Protein 2HT9 (pdb70)

Structure (mmCIF, N/CA/C/O backbone):
data_2HT9
#
_entry.id   2HT9
#
_cell.length_a   111.754
_cell.length_b   111.754
_cell.length_c   51.647
_cell.angle_alpha   90.00
_cell.angle_beta   90.00
_cell.angle_gamma   120.00
#
_symmetry.space_group_name_H-M   'P 63'
#
loop_
_entity.id
_entity.type
_entity.pdbx_description
1 polymer Glutaredoxin-2
2 polymer '12-mer peptide'
3 non-polymer GLUTATHIONE
4 non-polymer 'FE2/S2 (INORGANIC) CLUSTER'
5 water water
#
loop_
_atom_site.group_PDB
_atom_site.id
_atom_site.type_symbol
_atom_site.label_atom_id
_atom_site.label_alt_id
_atom_site.label_comp_id
_atom_site.label_asym_id
_atom_site.label_entity_id
_atom_site.label_seq_id
_atom_site.pdbx_PDB_ins_code
_atom_site.Cartn_x
_atom_site.Cartn_y
_atom_site.Cartn_z
_atom_site.occupancy
_atom_site.B_iso_or_equiv
_atom_site.auth_seq_id
_atom_site.auth_comp_id
_atom_site.auth_asym_id
_atom_site.auth_atom_id
_atom_site.pdbx_PDB_model_num
ATOM 1 N N . LEU A 1 34 ? -24.724 21.859 -2.866 1.00 58.70 12 LEU A N 1
ATOM 2 C CA . LEU A 1 34 ? -25.424 22.158 -4.161 1.00 61.98 12 LEU A CA 1
ATOM 3 C C . LEU A 1 34 ? -26.760 21.436 -4.307 1.00 61.11 12 LEU A C 1
ATOM 4 O O . LEU A 1 34 ? -27.719 21.996 -4.833 1.00 56.48 12 LEU A O 1
ATOM 9 N N . ALA A 1 35 ? -26.818 20.187 -3.854 1.00 61.93 13 ALA A N 1
ATOM 10 C CA . ALA A 1 35 ? -28.101 19.488 -3.723 1.00 62.83 13 ALA A CA 1
ATOM 11 C C . ALA A 1 35 ? -29.026 20.226 -2.736 1.00 60.49 13 ALA A C 1
ATOM 12 O O . ALA A 1 35 ? -30.254 20.111 -2.824 1.00 61.71 13 ALA A O 1
ATOM 14 N N . THR A 1 36 ? -28.431 20.987 -1.811 1.00 57.49 14 THR A N 1
ATOM 15 C CA . THR A 1 36 ? -29.181 21.725 -0.786 1.00 53.67 14 THR A CA 1
ATOM 16 C C . THR A 1 36 ? -29.072 23.260 -0.910 1.00 47.99 14 THR A C 1
ATOM 17 O O . THR A 1 36 ? -29.262 23.975 0.058 1.00 46.34 14 THR A O 1
ATOM 21 N N . ALA A 1 37 ? -28.807 23.753 -2.115 1.00 44.13 15 ALA A N 1
ATOM 22 C CA . ALA A 1 37 ? -28.621 25.186 -2.364 1.00 37.68 15 ALA A CA 1
ATOM 23 C C . ALA A 1 37 ? -29.959 25.964 -2.355 1.00 26.16 15 ALA A C 1
ATOM 24 O O . ALA A 1 37 ? -30.923 25.541 -3.009 1.00 29.34 15 ALA A O 1
ATOM 26 N N . PRO A 1 38 ? -30.017 27.105 -1.643 1.00 26.23 16 PRO A N 1
ATOM 27 C CA . PRO A 1 38 ? -31.240 27.910 -1.509 1.00 30.18 16 PRO A CA 1
ATOM 28 C C . PRO A 1 38 ? -31.628 28.779 -2.730 1.00 26.42 16 PRO A C 1
ATOM 29 O O . PRO A 1 38 ? -31.744 30.017 -2.647 1.00 26.62 16 PRO A O 1
ATOM 33 N N . VAL A 1 39 ? -31.871 28.110 -3.843 1.00 27.97 17 VAL A N 1
ATOM 34 C CA . VAL A 1 39 ? -32.277 28.778 -5.083 1.00 27.66 17 VAL A CA 1
ATOM 35 C C . VAL A 1 39 ? -33.609 29.462 -4.857 1.00 27.24 17 VAL A C 1
ATOM 36 O O . VAL A 1 39 ? -33.840 30.554 -5.356 1.00 29.30 17 VAL A O 1
ATOM 40 N N . ASN A 1 40 ? -34.469 28.840 -4.053 1.00 25.86 18 ASN A N 1
ATOM 41 C CA . ASN A 1 40 ? -35.783 29.416 -3.727 1.00 25.17 18 ASN A CA 1
ATOM 42 C C . ASN A 1 40 ? -35.678 30.814 -3.096 1.00 25.73 18 ASN A C 1
ATOM 43 O O . ASN A 1 40 ? -36.530 31.677 -3.337 1.00 27.03 18 ASN A O 1
ATOM 48 N N . GLN A 1 41 ? -34.629 31.028 -2.307 1.00 28.34 19 GLN A N 1
ATOM 49 C CA . GLN A 1 41 ? -34.375 32.332 -1.678 1.00 26.70 19 GLN A CA 1
ATOM 50 C C . GLN A 1 41 ? -33.891 33.379 -2.676 1.00 27.18 19 GLN A C 1
ATOM 51 O O . GLN A 1 41 ? -34.359 34.524 -2.663 1.00 30.51 19 GLN A O 1
ATOM 57 N N . ILE A 1 42 ? -32.981 32.986 -3.554 1.00 29.60 20 ILE A N 1
ATOM 58 C CA . ILE A 1 42 ? -32.546 33.860 -4.626 1.00 29.92 20 ILE A CA 1
ATOM 59 C C . ILE A 1 42 ? -33.782 34.313 -5.399 1.00 27.64 20 ILE A C 1
ATOM 60 O O . ILE A 1 42 ? -33.980 35.504 -5.643 1.00 29.39 20 ILE A O 1
ATOM 65 N N . GLN A 1 43 ? -34.621 33.353 -5.745 1.00 26.32 21 GLN A N 1
ATOM 66 C CA A GLN A 1 43 ? -35.822 33.628 -6.527 0.50 28.86 21 GLN A CA 1
ATOM 67 C CA B GLN A 1 43 ? -35.826 33.643 -6.532 0.50 30.58 21 GLN A CA 1
ATOM 68 C C . GLN A 1 43 ? -36.756 34.626 -5.838 1.00 28.60 21 GLN A C 1
ATOM 69 O O . GLN A 1 43 ? -37.323 35.487 -6.506 1.00 32.22 21 GLN A O 1
ATOM 80 N N . GLU A 1 44 ? -36.887 34.529 -4.499 1.00 29.73 22 GLU A N 1
ATOM 81 C CA . GLU A 1 44 ? -37.690 35.533 -3.735 1.00 35.28 22 GLU A CA 1
ATOM 82 C C . GLU A 1 44 ? -37.089 36.934 -3.881 1.00 25.64 22 GLU A C 1
ATOM 83 O O . GLU A 1 44 ? -37.803 37.903 -4.235 1.00 29.08 22 GLU A O 1
ATOM 89 N N . THR A 1 45 ? -35.786 37.034 -3.630 1.00 28.54 23 THR A N 1
ATOM 90 C CA . THR A 1 45 ? -35.113 38.296 -3.704 1.00 29.13 23 THR A CA 1
ATOM 91 C C . THR A 1 45 ? -35.171 38.944 -5.088 1.00 31.52 23 THR A C 1
ATOM 92 O O . THR A 1 45 ? -35.465 40.151 -5.200 1.00 27.61 23 THR A O 1
ATOM 96 N N . ILE A 1 46 ? -34.941 38.154 -6.135 1.00 28.07 24 ILE A N 1
ATOM 97 C CA . ILE A 1 46 ? -34.919 38.732 -7.483 1.00 30.58 24 ILE A CA 1
ATOM 98 C C . ILE A 1 46 ? -36.331 39.062 -8.018 1.00 27.96 24 ILE A C 1
ATOM 99 O O . ILE A 1 46 ? -36.418 39.891 -8.925 1.00 27.16 24 ILE A O 1
ATOM 104 N N . SER A 1 47 ? -37.406 38.475 -7.443 1.00 27.65 25 SER A N 1
ATOM 105 C CA A SER A 1 47 ? -38.793 38.808 -7.809 0.50 32.86 25 SER A CA 1
ATOM 106 C CA B SER A 1 47 ? -38.786 38.815 -7.826 0.50 31.56 25 SER A CA 1
ATOM 107 C C . SER A 1 47 ? -39.282 40.051 -7.082 1.00 31.54 25 SER A C 1
ATOM 108 O O . SER A 1 47 ? -40.122 40.759 -7.589 1.00 34.19 25 SER A O 1
ATOM 113 N N . ASP A 1 48 ? -38.739 40.298 -5.896 1.00 33.00 26 ASP A N 1
ATOM 114 C CA . ASP A 1 48 ? -39.131 41.414 -5.041 1.00 29.49 26 ASP A CA 1
ATOM 115 C C . ASP A 1 48 ? -38.359 42.708 -5.275 1.00 33.63 26 ASP A C 1
ATOM 116 O O . ASP A 1 48 ? -38.734 43.750 -4.733 1.00 34.40 26 ASP A O 1
ATOM 121 N N . ASN A 1 49 ? -37.278 42.654 -6.062 1.00 28.61 27 ASN A N 1
ATOM 122 C CA . ASN A 1 49 ? -36.419 43.786 -6.272 1.00 32.38 27 ASN A CA 1
ATOM 123 C C . ASN A 1 49 ? -36.027 43.849 -7.746 1.00 31.64 27 ASN A C 1
ATOM 124 O O . ASN A 1 49 ? -35.587 42.856 -8.286 1.00 31.35 27 ASN A O 1
ATOM 129 N N . CYS A 1 50 ? -36.151 45.013 -8.358 1.00 30.30 28 CYS A N 1
ATOM 130 C CA . CYS A 1 50 ? -35.811 45.180 -9.762 1.00 29.72 28 CYS A CA 1
ATOM 131 C C . CYS A 1 50 ? -34.367 44.817 -10.062 1.00 26.97 28 CYS A C 1
ATOM 132 O O . CYS A 1 50 ? -34.107 44.020 -10.944 1.00 29.36 28 CYS A O 1
ATOM 135 N N . VAL A 1 51 ? -33.426 45.419 -9.347 1.00 28.17 29 VAL A N 1
ATOM 136 C CA . VAL A 1 51 ? -31.991 45.179 -9.537 1.00 26.33 29 VAL A CA 1
ATOM 137 C C . VAL A 1 51 ? -31.403 44.602 -8.251 1.00 27.03 29 VAL A C 1
ATOM 138 O O . VAL A 1 51 ? -31.517 45.191 -7.150 1.00 25.63 29 VAL A O 1
ATOM 142 N N . VAL A 1 52 ? -30.763 43.457 -8.406 1.00 25.10 30 VAL A N 1
ATOM 143 C CA . VAL A 1 52 ? -30.078 42.792 -7.303 1.00 25.88 30 VAL A CA 1
ATOM 144 C C . VAL A 1 52 ? -28.663 42.474 -7.749 1.00 27.27 30 VAL A C 1
ATOM 145 O O . VAL A 1 52 ? -28.430 41.836 -8.777 1.00 26.19 30 VAL A O 1
ATOM 149 N N . ILE A 1 53 ? -27.721 42.948 -6.956 1.00 25.23 31 ILE A N 1
ATOM 150 C CA . ILE A 1 53 ? -26.320 42.634 -7.127 1.00 24.38 31 ILE A CA 1
ATOM 151 C C . ILE A 1 53 ? -25.787 41.811 -5.961 1.00 28.85 31 ILE A C 1
ATOM 152 O O . ILE A 1 53 ? -25.595 42.348 -4.833 1.00 26.65 31 ILE A O 1
ATOM 157 N N . PHE A 1 54 ? -25.523 40.532 -6.231 1.00 25.63 32 PHE A N 1
ATOM 158 C CA . PHE A 1 54 ? -24.819 39.676 -5.294 1.00 27.46 32 PHE A CA 1
ATOM 159 C C . PHE A 1 54 ? -23.337 39.970 -5.418 1.00 26.06 32 PHE A C 1
ATOM 160 O O . PHE A 1 54 ? -22.781 39.897 -6.525 1.00 28.84 32 PHE A O 1
ATOM 168 N N . SER A 1 55 ? -22.712 40.292 -4.287 1.00 24.56 33 SER A N 1
ATOM 169 C CA . SER A 1 55 ? -21.479 41.090 -4.229 1.00 25.49 33 SER A CA 1
ATOM 170 C C . SER A 1 55 ? -20.580 40.602 -3.113 1.00 26.66 33 SER A C 1
ATOM 171 O O . SER A 1 55 ? -21.030 39.796 -2.253 1.00 26.78 33 SER A O 1
ATOM 174 N N . LYS A 1 56 ? -19.315 41.034 -3.138 1.00 25.22 34 LYS A N 1
ATOM 175 C CA . LYS A 1 56 ? -18.463 41.071 -1.933 1.00 22.41 34 LYS A CA 1
ATOM 176 C C . LYS A 1 56 ? -17.853 42.440 -1.788 1.00 26.37 34 LYS A C 1
ATOM 177 O O . LYS A 1 56 ? -17.453 43.060 -2.785 1.00 25.67 34 LYS A O 1
ATOM 183 N N . THR A 1 57 ? -17.727 42.887 -0.542 1.00 27.52 35 THR A N 1
ATOM 184 C CA . THR A 1 57 ? -17.210 44.211 -0.217 1.00 23.47 35 THR A CA 1
ATOM 185 C C . THR A 1 57 ? -15.758 44.422 -0.647 1.00 27.18 35 THR A C 1
ATOM 186 O O . THR A 1 57 ? -15.326 45.537 -0.836 1.00 25.96 35 THR A O 1
ATOM 190 N N . SER A 1 58 ? -15.022 43.340 -0.722 1.00 26.16 36 SER A N 1
ATOM 191 C CA . SER A 1 58 ? -13.614 43.382 -0.989 1.00 34.76 36 SER A CA 1
ATOM 192 C C . SER A 1 58 ? -13.292 43.441 -2.497 1.00 32.35 36 SER A C 1
ATOM 193 O O . SER A 1 58 ? -12.148 43.522 -2.855 1.00 29.56 36 SER A O 1
ATOM 196 N N . CYS A 1 59 ? -14.314 43.412 -3.364 1.00 29.57 37 CYS A N 1
ATOM 197 C CA . CYS A 1 59 ? -14.136 43.202 -4.776 1.00 28.03 37 CYS A CA 1
ATOM 198 C C . CYS A 1 59 ? -14.401 44.463 -5.633 1.00 29.05 37 CYS A C 1
ATOM 199 O O . CYS A 1 59 ? -15.493 45.042 -5.627 1.00 26.29 37 CYS A O 1
ATOM 202 N N . SER A 1 60 ? -13.408 44.860 -6.410 1.00 25.95 38 SER A N 1
ATOM 203 C CA . SER A 1 60 ? -13.510 46.070 -7.252 1.00 24.71 38 SER A CA 1
ATOM 204 C C . SER A 1 60 ? -14.487 45.902 -8.414 1.00 25.74 38 SER A C 1
ATOM 205 O O . SER A 1 60 ? -15.158 46.863 -8.784 1.00 24.02 38 SER A O 1
ATOM 208 N N . TYR A 1 61 ? -14.592 44.696 -8.974 1.00 22.72 39 TYR A N 1
ATOM 209 C CA . TYR A 1 61 ? -15.633 44.412 -9.979 1.00 25.67 39 TYR A CA 1
ATOM 210 C C . TYR A 1 61 ? -17.040 44.620 -9.451 1.00 26.52 39 TYR A C 1
ATOM 211 O O . TYR A 1 61 ? -17.911 45.196 -10.115 1.00 25.14 39 TYR A O 1
ATOM 220 N N . CYS A 1 62 ? -17.275 44.159 -8.228 1.00 26.58 40 CYS A N 1
ATOM 221 C CA . CYS A 1 62 ? -18.566 44.460 -7.569 1.00 25.47 40 CYS A CA 1
ATOM 222 C C . CYS A 1 62 ? -18.770 45.955 -7.325 1.00 21.19 40 CYS A C 1
ATOM 223 O O . CYS A 1 62 ? -19.864 46.479 -7.530 1.00 24.31 40 CYS A O 1
ATOM 226 N N . THR A 1 63 ? -17.727 46.644 -6.855 1.00 22.77 41 THR A N 1
ATOM 227 C CA . THR A 1 63 ? -17.787 48.084 -6.638 1.00 29.41 41 THR A CA 1
ATOM 228 C C . THR A 1 63 ? -18.126 48.847 -7.924 1.00 30.96 41 THR A C 1
ATOM 229 O O . THR A 1 63 ? -18.962 49.739 -7.909 1.00 26.72 41 THR A O 1
ATOM 233 N N . MET A 1 64 ? -17.472 48.497 -9.037 1.00 28.73 42 MET A N 1
ATOM 234 C CA . MET A 1 64 ? -17.771 49.107 -10.348 1.00 29.80 42 MET A CA 1
ATOM 235 C C . MET A 1 64 ? -19.229 48.840 -10.781 1.00 26.91 42 MET A C 1
ATOM 236 O O . MET A 1 64 ? -19.891 49.744 -11.257 1.00 28.03 42 MET A O 1
ATOM 241 N N . ALA A 1 65 ? -19.741 47.624 -10.562 1.00 27.72 43 ALA A N 1
ATOM 242 C CA . ALA A 1 65 ? -21.143 47.275 -10.860 1.00 28.95 43 ALA A CA 1
ATOM 243 C C . ALA A 1 65 ? -22.128 48.081 -10.024 1.00 30.58 43 ALA A C 1
ATOM 244 O O . ALA A 1 65 ? -23.067 48.628 -10.581 1.00 26.55 43 ALA A O 1
ATOM 246 N N . LYS A 1 66 ? -21.915 48.183 -8.712 1.00 29.41 44 LYS A N 1
ATOM 247 C CA . LYS A 1 66 ? -22.770 49.025 -7.869 1.00 27.94 44 LYS A CA 1
ATOM 248 C C . LYS A 1 66 ? -22.720 50.516 -8.297 1.00 27.79 44 LYS A C 1
ATOM 249 O O . LYS A 1 66 ? -23.764 51.179 -8.347 1.00 26.85 44 LYS A O 1
ATOM 255 N N . LYS A 1 67 ? -21.526 51.021 -8.613 1.00 26.57 45 LYS A N 1
ATOM 256 C CA . LYS A 1 67 ? -21.373 52.407 -9.037 1.00 29.48 45 LYS A CA 1
ATOM 257 C C . LYS A 1 67 ? -22.140 52.733 -10.328 1.00 23.08 45 LYS A C 1
ATOM 258 O O . LYS A 1 67 ? -22.645 53.837 -10.488 1.00 28.20 45 LYS A O 1
ATOM 264 N N . LEU A 1 68 ? -22.207 51.780 -11.246 1.00 27.50 46 LEU A N 1
ATOM 265 C CA . LEU A 1 68 ? -22.946 51.943 -12.467 1.00 26.30 46 LEU A CA 1
ATOM 266 C C . LEU A 1 68 ? -24.432 52.200 -12.197 1.00 25.40 46 LEU A C 1
ATOM 267 O O . LEU A 1 68 ? -24.986 53.171 -12.705 1.00 25.60 46 LEU A O 1
ATOM 272 N N . PHE A 1 69 ? -25.067 51.356 -11.393 1.00 26.34 47 PHE A N 1
ATOM 273 C CA . PHE A 1 69 ? -26.471 51.593 -10.999 1.00 26.97 47 PHE A CA 1
ATOM 274 C C . PHE A 1 69 ? -26.639 52.839 -10.165 1.00 25.08 47 PHE A C 1
ATOM 275 O O . PHE A 1 69 ? -27.611 53.562 -10.321 1.00 26.34 47 PHE A O 1
ATOM 283 N N . HIS A 1 70 ? -25.690 53.112 -9.284 1.00 23.41 48 HIS A N 1
ATOM 284 C CA . HIS A 1 70 ? -25.718 54.349 -8.521 1.00 22.78 48 HIS A CA 1
ATOM 285 C C . HIS A 1 70 ? -25.756 55.554 -9.457 1.00 24.11 48 HIS A C 1
ATOM 286 O O . HIS A 1 70 ? -26.551 56.492 -9.283 1.00 25.49 48 HIS A O 1
ATOM 293 N N . ASP A 1 71 ? -24.835 55.559 -10.413 1.00 23.88 49 ASP A N 1
ATOM 294 C CA . ASP A 1 71 ? -24.695 56.658 -11.370 1.00 24.73 49 ASP A CA 1
ATOM 295 C C . ASP A 1 71 ? -25.917 56.784 -12.283 1.00 24.75 49 ASP A C 1
ATOM 296 O O . ASP A 1 71 ? -26.272 57.889 -12.679 1.00 26.59 49 ASP A O 1
ATOM 301 N N . MET A 1 72 ? -26.565 55.663 -12.604 1.00 25.15 50 MET A N 1
ATOM 302 C CA . MET A 1 72 ? -27.816 55.679 -13.375 1.00 25.41 50 MET A CA 1
ATOM 303 C C . MET A 1 72 ? -28.965 56.261 -12.558 1.00 25.36 50 MET A C 1
ATOM 304 O O . MET A 1 72 ? -29.979 56.653 -13.103 1.00 27.86 50 MET A O 1
ATOM 309 N N . ASN A 1 73 ? -28.796 56.305 -11.236 1.00 26.46 51 ASN A N 1
ATOM 310 C CA . ASN A 1 73 ? -29.794 56.856 -10.318 1.00 25.24 51 ASN A CA 1
ATOM 311 C C . ASN A 1 73 ? -31.064 55.989 -10.302 1.00 27.08 51 ASN A C 1
ATOM 312 O O . ASN A 1 73 ? -32.168 56.480 -10.252 1.00 30.97 51 ASN A O 1
ATOM 317 N N . VAL A 1 74 ? -30.861 54.688 -10.395 1.00 24.90 52 VAL A N 1
ATOM 318 C CA . VAL A 1 74 ? -31.939 53.729 -10.251 1.00 26.46 52 VAL A CA 1
ATOM 319 C C . VAL A 1 74 ? -31.740 52.972 -8.950 1.00 27.02 52 VAL A C 1
ATOM 320 O O . VAL A 1 74 ? -30.599 52.759 -8.482 1.00 29.35 52 VAL A O 1
ATOM 324 N N . ASN A 1 75 ? -32.854 52.549 -8.373 1.00 28.78 53 ASN A N 1
ATOM 325 C CA . ASN A 1 75 ? -32.825 51.759 -7.125 1.00 32.09 53 ASN A CA 1
ATOM 326 C C . ASN A 1 75 ? -32.215 50.370 -7.381 1.00 30.07 53 ASN A C 1
ATOM 327 O O . ASN A 1 75 ? -32.502 49.714 -8.383 1.00 28.92 53 ASN A O 1
ATOM 332 N N . TYR A 1 76 ? -31.359 49.948 -6.472 1.00 28.07 54 TYR A N 1
ATOM 333 C CA . TYR A 1 76 ? -30.710 48.648 -6.536 1.00 29.51 54 TYR A CA 1
ATOM 334 C C . TYR A 1 76 ? -30.470 48.098 -5.117 1.00 29.49 54 TYR A C 1
ATOM 335 O O . TYR A 1 76 ? -30.230 48.832 -4.156 1.00 26.95 54 TYR A O 1
ATOM 344 N N . LYS A 1 77 ? -30.545 46.785 -5.037 1.00 25.51 55 LYS A N 1
ATOM 345 C CA . LYS A 1 77 ? -30.279 46.021 -3.818 1.00 25.27 55 LYS A CA 1
ATOM 346 C C . LYS A 1 77 ? -28.952 45.310 -3.970 1.00 27.09 55 LYS A C 1
ATOM 347 O O . LYS A 1 77 ? -28.655 44.745 -5.028 1.00 28.54 55 LYS A O 1
ATOM 353 N N . VAL A 1 78 ? -28.129 45.370 -2.921 1.00 25.21 56 VAL A N 1
ATOM 354 C CA A VAL A 1 78 ? -26.909 44.583 -2.871 0.50 24.86 56 VAL A CA 1
ATOM 355 C CA B VAL A 1 78 ? -26.897 44.593 -2.848 0.50 26.68 56 VAL A CA 1
ATOM 356 C C . VAL A 1 78 ? -27.048 43.481 -1.828 1.00 24.30 56 VAL A C 1
ATOM 357 O O . VAL A 1 78 ? -27.802 43.613 -0.852 1.00 25.91 56 VAL A O 1
ATOM 364 N N . VAL A 1 79 ? -26.337 42.392 -2.055 1.00 26.57 57 VAL A N 1
ATOM 365 C CA . VAL A 1 79 ? -26.255 41.301 -1.092 1.00 25.00 57 VAL A CA 1
ATOM 366 C C . VAL A 1 79 ? -24.743 41.046 -0.914 1.00 25.21 57 VAL A C 1
ATOM 367 O O . VAL A 1 79 ? -24.089 40.413 -1.773 1.00 25.99 57 VAL A O 1
ATOM 371 N N . GLU A 1 80 ? -24.195 41.514 0.195 1.00 25.72 58 GLU A N 1
ATOM 372 C CA . GLU A 1 80 ? -22.746 41.417 0.446 1.00 26.38 58 GLU A CA 1
ATOM 373 C C . GLU A 1 80 ? -22.466 40.093 1.106 1.00 27.58 58 GLU A C 1
ATOM 374 O O . GLU A 1 80 ? -22.522 39.935 2.323 1.00 25.90 58 GLU A O 1
ATOM 380 N N . LEU A 1 81 ? -22.147 39.134 0.260 1.00 26.89 59 LEU A N 1
ATOM 381 C CA . LEU A 1 81 ? -22.040 37.727 0.660 1.00 27.16 59 LEU A CA 1
ATOM 382 C C . LEU A 1 81 ? -20.935 37.465 1.695 1.00 25.57 59 LEU A C 1
ATOM 383 O O . LEU A 1 81 ? -21.110 36.606 2.580 1.00 26.63 59 LEU A O 1
ATOM 388 N N . ASP A 1 82 ? -19.857 38.245 1.630 1.00 26.41 60 ASP A N 1
ATOM 389 C CA . ASP A 1 82 ? -18.755 38.142 2.566 1.00 28.66 60 ASP A CA 1
ATOM 390 C C . ASP A 1 82 ? -19.096 38.610 4.021 1.00 26.51 60 ASP A C 1
ATOM 391 O O . ASP A 1 82 ? -18.401 38.266 4.972 1.00 26.68 60 ASP A O 1
ATOM 396 N N . LEU A 1 83 ? -20.177 39.359 4.173 1.00 27.73 61 LEU A N 1
ATOM 397 C CA . LEU A 1 83 ? -20.620 39.856 5.469 1.00 23.74 61 LEU A CA 1
ATOM 398 C C . LEU A 1 83 ? -21.731 39.023 6.110 1.00 28.00 61 LEU A C 1
ATOM 399 O O . LEU A 1 83 ? -22.105 39.248 7.257 1.00 25.62 61 LEU A O 1
ATOM 404 N N . LEU A 1 84 ? -22.226 38.031 5.393 1.00 23.84 62 LEU A N 1
ATOM 405 C CA . LEU A 1 84 ? -23.360 37.283 5.813 1.00 23.18 62 LEU A CA 1
ATOM 406 C C . LEU A 1 84 ? -22.949 35.889 6.257 1.00 27.03 62 LEU A C 1
ATOM 407 O O . LEU A 1 84 ? -22.204 35.216 5.577 1.00 28.51 62 LEU A O 1
ATOM 412 N N . GLU A 1 85 ? -23.446 35.482 7.414 1.00 23.70 63 GLU A N 1
ATOM 413 C CA . GLU A 1 85 ? -23.240 34.129 7.932 1.00 26.31 63 GLU A CA 1
ATOM 414 C C . GLU A 1 85 ? -23.600 33.082 6.888 1.00 27.51 63 GLU A C 1
ATOM 415 O O . GLU A 1 85 ? -22.930 32.073 6.789 1.00 25.37 63 GLU A O 1
ATOM 421 N N . TYR A 1 86 ? -24.667 33.331 6.128 1.00 24.83 64 TYR A N 1
ATOM 422 C CA . TYR A 1 86 ? -25.164 32.359 5.144 1.00 28.68 64 TYR A CA 1
ATOM 423 C C . TYR A 1 86 ? -24.806 32.716 3.714 1.00 27.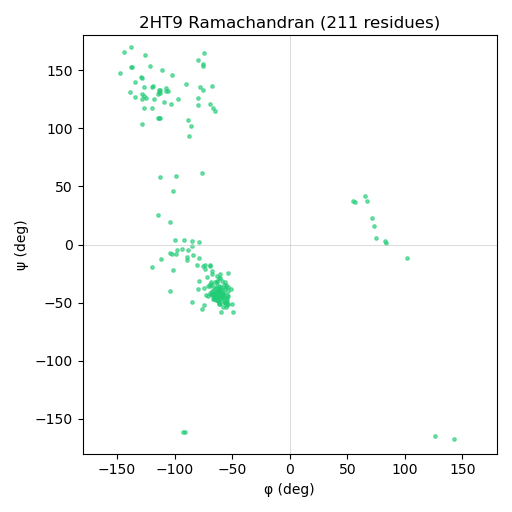31 64 TYR A C 1
ATOM 424 O O . TYR A 1 86 ? -25.432 32.196 2.763 1.00 26.21 64 TYR A O 1
ATOM 433 N N . GLY A 1 87 ? -23.792 33.575 3.570 1.00 25.95 65 GLY A N 1
ATOM 434 C CA . GLY A 1 87 ? -23.239 33.960 2.276 1.00 24.05 65 GLY A CA 1
ATOM 435 C C . GLY A 1 87 ? -22.815 32.790 1.400 1.00 26.28 65 GLY A C 1
ATOM 436 O O . GLY A 1 87 ? -23.053 32.789 0.190 1.00 27.38 65 GLY A O 1
ATOM 437 N N . ASN A 1 88 ? -22.224 31.781 2.015 1.00 26.31 66 ASN A N 1
ATOM 438 C CA . ASN A 1 88 ? -21.750 30.621 1.263 1.00 28.71 66 ASN A CA 1
ATOM 439 C C . ASN A 1 88 ? -22.922 29.823 0.682 1.00 32.84 66 ASN A C 1
ATOM 440 O O . ASN A 1 88 ? -22.811 29.306 -0.410 1.00 26.85 66 ASN A O 1
ATOM 445 N N . GLN A 1 89 ? -24.039 29.758 1.405 1.00 24.50 67 GLN A N 1
ATOM 446 C CA A GLN A 1 89 ? -25.250 29.117 0.895 0.50 28.04 67 GLN A CA 1
ATOM 447 C CA B GLN A 1 89 ? -25.260 29.131 0.903 0.50 27.67 67 GLN A CA 1
ATOM 448 C C . GLN A 1 89 ? -25.823 29.875 -0.313 1.00 25.76 67 GLN A C 1
ATOM 449 O O . GLN A 1 89 ? -26.226 29.260 -1.285 1.00 22.98 67 GLN A O 1
ATOM 460 N N . PHE A 1 90 ? -25.865 31.198 -0.249 1.00 28.51 68 PHE A N 1
ATOM 461 C CA . PHE A 1 90 ? -26.299 31.987 -1.405 1.00 28.28 68 PHE A CA 1
ATOM 462 C C . PHE A 1 90 ? -25.357 31.772 -2.593 1.00 29.03 68 PHE A C 1
ATOM 463 O O . PHE A 1 90 ? -25.812 31.656 -3.715 1.00 24.65 68 PHE A O 1
ATOM 471 N N . GLN A 1 91 ? -24.056 31.689 -2.342 1.00 25.50 69 GLN A N 1
ATOM 472 C CA . GLN A 1 91 ? -23.125 31.372 -3.422 1.00 29.73 69 GLN A CA 1
ATOM 473 C C . GLN A 1 91 ? -23.346 29.970 -4.037 1.00 31.67 69 GLN A C 1
ATOM 474 O O . GLN A 1 91 ? -23.2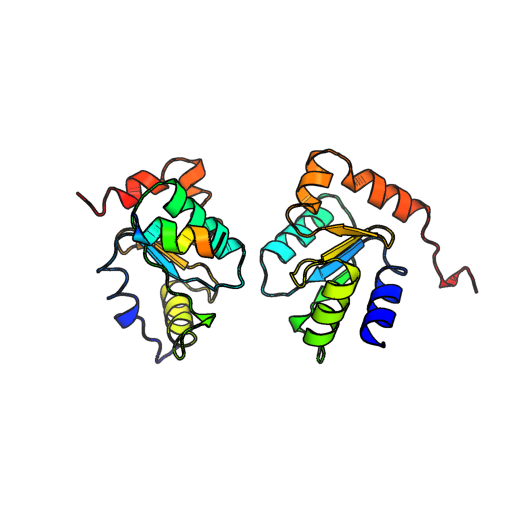62 29.832 -5.248 1.00 30.28 69 GLN A O 1
ATOM 480 N N . ASP A 1 92 ? -23.634 28.949 -3.227 1.00 28.51 70 ASP A N 1
ATOM 481 C CA . ASP A 1 92 ? -24.000 27.625 -3.757 1.00 28.55 70 ASP A CA 1
ATOM 482 C C . ASP A 1 92 ? -25.215 27.721 -4.680 1.00 29.84 70 ASP A C 1
ATOM 483 O O . ASP A 1 92 ? -25.224 27.101 -5.765 1.00 28.54 70 ASP A O 1
ATOM 488 N N . ALA A 1 93 ? -26.235 28.469 -4.239 1.00 28.48 71 ALA A N 1
ATOM 489 C CA . ALA A 1 93 ? -27.451 28.704 -5.044 1.00 26.86 71 ALA A CA 1
ATOM 490 C C . ALA A 1 93 ? -27.118 29.461 -6.354 1.00 23.90 71 ALA A C 1
ATOM 491 O O . ALA A 1 93 ? -27.613 29.115 -7.412 1.00 28.40 71 ALA A O 1
ATOM 493 N N . LEU A 1 94 ? -26.284 30.491 -6.269 1.00 23.04 72 LEU A N 1
ATOM 494 C CA . LEU A 1 94 ? -25.889 31.239 -7.480 1.00 25.28 72 LEU A CA 1
ATOM 495 C C . LEU A 1 94 ? -25.153 30.326 -8.498 1.00 25.16 72 LEU A C 1
ATOM 496 O O . LEU A 1 94 ? -25.376 30.414 -9.715 1.00 29.80 72 LEU A O 1
ATOM 501 N N . TYR A 1 95 ? -24.328 29.428 -7.973 1.00 24.61 73 TYR A N 1
ATOM 502 C CA . TYR A 1 95 ? -23.606 28.463 -8.791 1.00 27.89 73 TYR A CA 1
ATOM 503 C C . TYR A 1 95 ? -24.591 27.532 -9.475 1.00 29.79 73 TYR A C 1
ATOM 504 O O . TYR A 1 95 ? -24.501 27.325 -10.691 1.00 30.34 73 TYR A O 1
ATOM 513 N N . LYS A 1 96 ? -25.542 26.999 -8.701 1.00 27.19 74 LYS A N 1
ATOM 514 C CA . LYS A 1 96 ? -26.576 26.143 -9.233 1.00 30.65 74 LYS A CA 1
ATOM 515 C C . LYS A 1 96 ? -27.397 26.845 -10.319 1.00 30.99 74 LYS A C 1
ATOM 516 O O . LYS A 1 96 ? -27.655 26.246 -11.356 1.00 28.91 74 LYS A O 1
ATOM 521 N N . MET A 1 97 ? -27.758 28.113 -10.110 1.00 26.77 75 MET A N 1
ATOM 522 C CA . MET A 1 97 ? -28.625 28.825 -11.043 1.00 28.47 75 MET A CA 1
ATOM 523 C C . MET A 1 97 ? -27.894 29.350 -12.272 1.00 34.23 75 MET A C 1
ATOM 524 O O . MET A 1 97 ? -28.447 29.378 -13.367 1.00 33.49 75 MET A O 1
ATOM 529 N N . THR A 1 98 ? -26.668 29.822 -12.078 1.00 35.78 76 THR A N 1
ATOM 530 C CA . THR A 1 98 ? -25.949 30.522 -13.138 1.00 33.66 76 THR A CA 1
ATOM 531 C C . THR A 1 98 ? -24.746 29.743 -13.662 1.00 33.08 76 THR A C 1
ATOM 532 O O . THR A 1 98 ? -24.183 30.112 -14.690 1.00 38.35 76 THR A O 1
ATOM 536 N N . GLY A 1 99 ? -24.332 28.686 -12.978 1.00 35.77 77 GLY A N 1
ATOM 537 C CA . GLY A 1 99 ? -23.201 27.865 -13.445 1.00 35.07 77 GLY A CA 1
ATOM 538 C C . GLY A 1 99 ? -21.797 28.356 -13.102 1.00 36.22 77 GLY A C 1
ATOM 539 O O . GLY A 1 99 ? -20.823 27.721 -13.480 1.00 37.46 77 GLY A O 1
ATOM 540 N N . GLU A 1 100 ? -21.685 29.473 -12.386 1.00 37.18 78 GLU A N 1
ATOM 541 C CA . GLU A 1 100 ? -20.394 30.000 -11.912 1.00 37.65 78 GLU A CA 1
ATOM 542 C C . GLU A 1 100 ? -20.537 30.410 -10.456 1.00 36.80 78 GLU A C 1
ATOM 543 O O . GLU A 1 100 ? -21.550 31.000 -10.079 1.00 35.02 78 GLU A O 1
ATOM 549 N N . ARG A 1 101 ? -19.520 30.129 -9.652 1.00 34.90 79 ARG A N 1
ATOM 550 C CA . ARG A 1 101 ? -19.514 30.550 -8.269 1.00 38.04 79 ARG A CA 1
ATOM 551 C C . ARG A 1 101 ? -18.672 31.844 -8.140 1.00 40.42 79 ARG A C 1
ATOM 552 O O . ARG A 1 101 ? -17.674 31.879 -7.417 1.00 38.01 79 ARG A O 1
ATOM 560 N N . THR A 1 102 ? -19.070 32.897 -8.860 1.00 34.24 80 THR A N 1
ATOM 561 C CA . THR A 1 102 ? -18.303 34.144 -8.886 1.00 31.59 80 THR A CA 1
ATOM 562 C C . THR A 1 102 ? -19.195 35.322 -8.500 1.00 30.17 80 THR A C 1
ATOM 563 O O . THR A 1 102 ? -20.411 35.211 -8.520 1.00 31.15 80 THR A O 1
ATOM 567 N N . VAL A 1 103 ? -18.566 36.439 -8.140 1.00 28.29 81 VAL A N 1
ATOM 568 C CA . VAL A 1 103 ? -19.239 37.693 -7.921 1.00 26.65 81 VAL A CA 1
ATOM 569 C C . VAL A 1 103 ? -18.652 38.742 -8.879 1.00 25.72 81 VAL A C 1
ATOM 570 O O . VAL A 1 103 ? -17.521 38.635 -9.291 1.00 26.47 81 VAL A O 1
ATOM 574 N N . PRO A 1 104 ? -19.434 39.753 -9.233 1.00 25.33 82 PRO A N 1
ATOM 575 C CA . PRO A 1 104 ? -20.842 39.860 -8.894 1.00 25.51 82 PRO A CA 1
ATOM 576 C C . PRO A 1 104 ? -21.731 38.929 -9.721 1.00 27.37 82 PRO A C 1
ATOM 577 O O . PRO A 1 104 ? -21.318 38.408 -10.785 1.00 26.56 82 PRO A O 1
ATOM 581 N N . ARG A 1 105 ? -22.962 38.754 -9.259 1.00 27.34 83 ARG A N 1
ATOM 582 C CA . ARG A 1 105 ? -24.027 38.083 -10.020 1.00 26.34 83 ARG A CA 1
ATOM 583 C C . ARG A 1 105 ? -25.177 39.061 -10.028 1.00 28.37 83 ARG A C 1
ATOM 584 O O . ARG A 1 105 ? -25.695 39.435 -8.958 1.00 23.88 83 ARG A O 1
ATOM 592 N N . ILE A 1 106 ? -25.545 39.513 -11.219 1.00 26.81 84 ILE A N 1
ATOM 593 C CA . ILE A 1 106 ? -26.471 40.631 -11.379 1.00 22.37 84 ILE A CA 1
ATOM 594 C C . ILE A 1 106 ? -27.758 40.169 -12.027 1.00 23.81 84 ILE A C 1
ATOM 595 O O . ILE A 1 106 ? -27.772 39.444 -13.048 1.00 28.17 84 ILE A O 1
ATOM 600 N N . PHE A 1 107 ? -28.845 40.560 -11.359 1.00 25.10 85 PHE A N 1
ATOM 601 C CA . PHE A 1 107 ? -30.206 40.277 -11.782 1.00 22.98 85 PHE A CA 1
ATOM 602 C C . PHE A 1 107 ? -30.996 41.570 -12.024 1.00 26.87 85 PHE A C 1
ATOM 603 O O . PHE A 1 107 ? -30.932 42.502 -11.235 1.00 25.46 85 PHE A O 1
ATOM 611 N N . VAL A 1 108 ? -31.745 41.610 -13.130 1.00 26.40 86 VAL A N 1
ATOM 612 C CA . VAL A 1 108 ? -32.615 42.723 -13.444 1.00 23.53 86 VAL A CA 1
ATOM 613 C C . VAL A 1 108 ? -33.961 42.203 -13.895 1.00 28.55 86 VAL A C 1
ATOM 614 O O . VAL A 1 108 ? -34.049 41.352 -14.759 1.00 27.37 86 VAL A O 1
ATOM 618 N N . ASN A 1 109 ? -35.010 42.689 -13.253 1.00 27.60 87 ASN A N 1
ATOM 619 C CA . ASN A 1 109 ? -36.352 42.260 -13.537 1.00 28.40 87 ASN A CA 1
ATOM 620 C C . ASN A 1 109 ? -36.480 40.745 -13.411 1.00 27.09 87 ASN A C 1
ATOM 621 O O . ASN A 1 109 ? -37.172 40.152 -14.186 1.00 26.03 87 ASN A O 1
ATOM 626 N N . GLY A 1 110 ? -35.795 40.133 -12.446 1.00 24.89 88 GLY A N 1
ATOM 627 C CA . GLY A 1 110 ? -35.964 38.711 -12.164 1.00 27.08 88 GLY A CA 1
ATOM 628 C C . GLY A 1 110 ? -35.155 37.853 -13.082 1.00 30.76 88 GLY A C 1
ATOM 629 O O . GLY A 1 110 ? -35.228 36.646 -12.990 1.00 33.37 88 GLY A O 1
ATOM 630 N N . THR A 1 111 ? -34.377 38.471 -13.955 1.00 32.21 89 THR A N 1
ATOM 631 C CA . THR A 1 111 ? -33.548 37.746 -14.937 1.00 37.20 89 THR A CA 1
ATOM 632 C C . THR A 1 111 ? -32.067 37.927 -14.643 1.00 32.15 89 THR A C 1
ATOM 633 O O . THR A 1 111 ? -31.605 39.041 -14.439 1.00 30.12 89 THR A O 1
ATOM 637 N N . PHE A 1 112 ? -31.316 36.825 -14.659 1.00 27.75 90 PHE A N 1
ATOM 638 C CA . PHE A 1 112 ? -29.854 36.919 -14.538 1.00 30.51 90 PHE A CA 1
ATOM 639 C C . PHE A 1 112 ? -29.278 37.554 -15.789 1.00 33.18 90 PHE A C 1
ATOM 640 O O . PHE A 1 112 ? -29.481 37.042 -16.878 1.00 33.15 90 PHE A O 1
ATOM 648 N N . ILE A 1 113 ? -28.589 38.679 -15.643 1.00 24.21 91 ILE A N 1
ATOM 649 C CA . ILE A 1 113 ? -27.974 39.364 -16.779 1.00 30.12 91 ILE A CA 1
ATOM 650 C C . ILE A 1 113 ? -26.473 39.176 -16.883 1.00 34.48 91 ILE A C 1
ATOM 651 O O . ILE A 1 113 ? -25.870 39.555 -17.905 1.00 36.66 91 ILE A O 1
ATOM 656 N N . GLY A 1 114 ? -25.858 38.558 -15.878 1.00 31.89 92 GLY A N 1
ATOM 657 C CA . GLY A 1 114 ? -24.429 38.294 -15.940 1.00 27.61 92 GLY A CA 1
ATOM 658 C C . GLY A 1 114 ? -23.617 38.804 -14.775 1.00 31.54 92 GLY A C 1
ATOM 659 O O . GLY A 1 114 ? -24.163 39.162 -13.731 1.00 27.42 92 GLY A O 1
ATOM 660 N N . GLY A 1 115 ? -22.297 38.839 -14.995 1.00 26.57 93 GLY A N 1
ATOM 661 C CA . GLY A 1 115 ? -21.343 39.434 -14.099 1.00 26.77 93 GLY A CA 1
ATOM 662 C C . GLY A 1 115 ? -21.047 40.878 -14.443 1.00 26.78 93 GLY A C 1
ATOM 663 O O . GLY A 1 115 ? -21.849 41.583 -15.087 1.00 26.82 93 GLY A O 1
ATOM 664 N N . ALA A 1 116 ? -19.929 41.349 -13.934 1.00 25.23 94 ALA A N 1
ATOM 665 C CA . ALA A 1 116 ? -19.530 42.737 -14.126 1.00 25.27 94 ALA A CA 1
ATOM 666 C C . ALA A 1 116 ? -19.264 43.055 -15.627 1.00 27.33 94 ALA A C 1
ATOM 667 O O . ALA A 1 116 ? -19.700 44.098 -16.124 1.00 29.54 94 ALA A O 1
ATOM 669 N N . THR A 1 117 ? -18.551 42.175 -16.323 1.00 27.47 95 THR A N 1
ATOM 670 C CA A THR A 1 117 ? -18.220 42.334 -17.752 0.50 27.78 95 THR A CA 1
ATOM 671 C CA B THR A 1 117 ? -18.233 42.441 -17.724 0.50 29.62 95 THR A CA 1
ATOM 672 C C . THR A 1 117 ? -19.489 42.425 -18.613 1.00 27.73 95 THR A C 1
ATOM 673 O O . THR A 1 117 ? -19.606 43.262 -19.488 1.00 25.57 95 THR A O 1
ATOM 680 N N . ASP A 1 118 ? -20.419 41.529 -18.345 1.00 25.11 96 ASP A N 1
ATOM 681 C CA . ASP A 1 118 ? -21.652 41.434 -19.130 1.00 26.30 96 ASP A CA 1
ATOM 682 C C . ASP A 1 118 ? -22.520 42.699 -18.915 1.00 25.81 96 ASP A C 1
ATOM 683 O O . ASP A 1 118 ? -23.116 43.259 -19.876 1.00 24.61 96 ASP A O 1
ATOM 688 N N . THR A 1 119 ? -22.570 43.147 -17.661 1.00 23.45 97 THR A N 1
ATOM 689 C CA . THR A 1 119 ? -23.370 44.271 -17.253 1.00 28.72 97 THR A CA 1
ATOM 690 C C . THR A 1 119 ? -22.780 45.528 -17.871 1.00 24.62 97 THR A C 1
ATOM 691 O O . THR A 1 119 ? -23.522 46.362 -18.387 1.00 28.69 97 THR A O 1
ATOM 695 N N . HIS A 1 120 ? -21.453 45.654 -17.855 1.00 29.45 98 HIS A N 1
ATOM 696 C CA A HIS A 1 120 ? -20.857 46.817 -18.474 0.60 29.94 98 HIS A CA 1
ATOM 697 C CA B HIS A 1 120 ? -20.755 46.761 -18.510 0.40 26.51 98 HIS A CA 1
ATOM 698 C C . HIS A 1 120 ? -21.000 46.796 -20.018 1.00 28.18 98 HIS A C 1
ATOM 699 O O . HIS A 1 120 ? -21.223 47.856 -20.620 1.00 25.45 98 HIS A O 1
ATOM 712 N N . ARG A 1 121 ? -20.928 45.629 -20.632 1.00 23.15 99 ARG A N 1
ATOM 713 C CA . ARG A 1 121 ? -21.172 45.477 -22.081 1.00 24.79 99 ARG A CA 1
ATOM 714 C C . ARG A 1 121 ? -22.586 45.896 -22.443 1.00 23.62 99 ARG A C 1
ATOM 715 O O . ARG A 1 121 ? -22.779 46.599 -23.421 1.00 26.03 99 ARG A O 1
ATOM 723 N N . LEU A 1 122 ? -23.580 45.449 -21.666 1.00 24.60 100 LEU A N 1
ATOM 724 C CA . LEU A 1 122 ? -24.963 45.896 -21.841 1.00 25.89 100 LEU A CA 1
ATOM 725 C C . LEU A 1 122 ? -25.063 47.400 -21.770 1.00 28.69 100 LEU A C 1
ATOM 726 O O . LEU A 1 122 ? -25.661 48.028 -22.650 1.00 30.44 100 LEU A O 1
ATOM 731 N N . HIS A 1 123 ? -24.420 47.990 -20.772 1.00 24.88 101 HIS A N 1
ATOM 732 C CA . HIS A 1 123 ? -24.493 49.423 -20.645 1.00 28.40 101 HIS A CA 1
ATOM 733 C C . HIS A 1 123 ? -23.785 50.179 -21.789 1.00 24.62 101 HIS A C 1
ATOM 734 O O . HIS A 1 123 ? -24.265 51.207 -22.246 1.00 27.34 101 HIS A O 1
ATOM 741 N N . LYS A 1 124 ? -22.624 49.694 -22.234 1.00 24.97 102 LYS A N 1
ATOM 742 C CA . LYS A 1 124 ? -21.914 50.293 -23.349 1.00 28.64 102 LYS A CA 1
ATOM 743 C C . LYS A 1 124 ? -22.784 50.399 -24.633 1.00 28.09 102 LYS A C 1
ATOM 744 O O . LYS A 1 124 ? -22.665 51.351 -25.428 1.00 23.51 102 LYS A O 1
ATOM 747 N N . GLU A 1 125 ? -23.637 49.411 -24.815 1.00 20.99 103 GLU A N 1
ATOM 748 C CA . GLU A 1 125 ? -24.538 49.339 -25.953 1.00 23.28 103 GLU A CA 1
ATOM 749 C C . GLU A 1 125 ? -25.898 49.965 -25.684 1.00 27.88 103 GLU A C 1
ATOM 750 O O . GLU A 1 125 ? -26.791 49.910 -26.553 1.00 21.81 103 GLU A O 1
ATOM 756 N N . GLY A 1 126 ? -26.036 50.549 -24.499 1.00 27.84 104 GLY A N 1
ATOM 757 C CA . GLY A 1 126 ? -27.241 51.280 -24.056 1.00 27.38 104 GLY A CA 1
ATOM 758 C C . GLY A 1 126 ? -28.432 50.430 -23.754 1.00 24.33 104 GLY A C 1
ATOM 759 O O . GLY A 1 126 ? -29.575 50.904 -23.764 1.00 27.09 104 GLY A O 1
ATOM 760 N N . LYS A 1 127 ? -28.164 49.163 -23.461 1.00 26.32 105 LYS A N 1
ATOM 761 C CA . LYS A 1 127 ? -29.181 48.116 -23.317 1.00 25.57 105 LYS A CA 1
ATOM 762 C C . LYS A 1 127 ? -29.508 47.757 -21.815 1.00 27.26 105 LYS A C 1
ATOM 763 O O . LYS A 1 127 ? -30.456 47.038 -21.495 1.00 26.85 105 LYS A O 1
ATOM 769 N N . LEU A 1 128 ? -28.730 48.294 -20.890 1.00 27.41 106 LEU A N 1
ATOM 770 C CA . LEU A 1 128 ? -28.981 48.028 -19.464 1.00 26.77 106 LEU A CA 1
ATOM 771 C C . LEU A 1 128 ? -30.210 48.807 -18.941 1.00 25.57 106 LEU A C 1
ATOM 772 O O . LEU A 1 128 ? -31.120 48.225 -18.370 1.00 26.64 106 LEU A O 1
ATOM 777 N N . LEU A 1 129 ? -30.220 50.113 -19.167 1.00 23.73 107 LEU A N 1
ATOM 778 C CA . LEU A 1 129 ? -31.313 51.004 -18.732 1.00 27.82 107 LEU A CA 1
ATOM 779 C C . LEU A 1 129 ? -32.694 50.559 -19.227 1.00 27.73 107 LEU A C 1
ATOM 780 O O . LEU A 1 129 ? -33.646 50.490 -18.425 1.00 27.30 107 LEU A O 1
ATOM 785 N N . PRO A 1 130 ? -32.828 50.196 -20.527 1.00 29.69 108 PRO A N 1
ATOM 786 C CA . PRO A 1 130 ? -34.115 49.609 -20.898 1.00 27.48 108 PRO A CA 1
ATOM 787 C C . PRO A 1 130 ? -34.528 48.298 -20.184 1.00 26.54 108 PRO A C 1
ATOM 788 O O . PRO A 1 130 ? -35.722 48.071 -19.992 1.00 24.72 108 PRO A O 1
ATOM 792 N N . LEU A 1 131 ? -33.585 47.453 -19.753 1.00 27.04 109 LEU A N 1
ATOM 793 C CA . LEU A 1 131 ? -33.967 46.259 -18.985 1.00 31.42 109 LEU A CA 1
ATOM 794 C C . LEU A 1 131 ? -34.531 46.653 -17.605 1.00 29.26 109 LEU A C 1
ATOM 795 O O . LEU A 1 131 ? -35.532 46.094 -17.140 1.00 28.78 109 LEU A O 1
ATOM 800 N N . VAL A 1 132 ? -33.869 47.628 -16.971 1.00 27.88 110 VAL A N 1
ATOM 801 C CA . VAL A 1 132 ? -34.303 48.119 -15.666 1.00 27.02 110 VAL A CA 1
ATOM 802 C C . VAL A 1 132 ? -35.716 48.706 -15.804 1.00 25.02 110 VAL A C 1
ATOM 803 O O . VAL A 1 132 ? -36.592 48.498 -14.953 1.00 25.85 110 VAL A O 1
ATOM 807 N N . HIS A 1 133 ? -35.925 49.456 -16.870 1.00 26.89 111 HIS A N 1
ATOM 808 C CA . HIS A 1 133 ? -37.215 50.094 -17.147 1.00 24.78 111 HIS A CA 1
ATOM 809 C C . HIS A 1 133 ? -38.381 49.119 -17.194 1.00 26.86 111 HIS A C 1
ATOM 810 O O . HIS A 1 133 ? -39.486 49.421 -16.702 1.00 26.20 111 HIS A O 1
ATOM 817 N N . GLN A 1 134 ? -38.132 47.933 -17.730 1.00 25.42 112 GLN A N 1
ATOM 818 C CA A GLN A 1 134 ? -39.171 46.888 -17.791 0.50 32.31 112 GLN A CA 1
ATOM 819 C CA B GLN A 1 134 ? -39.189 46.911 -17.811 0.50 32.35 112 GLN A CA 1
ATOM 820 C C . GLN A 1 134 ? -39.764 46.542 -16.425 1.00 31.22 112 GLN A C 1
ATOM 821 O O . GLN A 1 134 ? -40.932 46.157 -16.330 1.00 29.36 112 GLN A O 1
ATOM 832 N N . CYS A 1 135 ? -38.968 46.664 -15.352 1.00 32.79 113 CYS A N 1
ATOM 833 C CA . CYS A 1 135 ? -39.482 46.482 -13.993 1.00 32.79 113 CYS A CA 1
ATOM 834 C C . CYS A 1 135 ? -40.633 47.382 -13.674 1.00 38.66 113 CYS A C 1
ATOM 835 O O . CYS A 1 135 ? -41.489 47.007 -12.901 1.00 30.80 113 CYS A O 1
ATOM 838 N N . TYR A 1 136 ? -40.653 48.576 -14.243 1.00 33.10 114 TYR A N 1
ATOM 839 C CA . TYR A 1 136 ? -41.663 49.594 -13.890 1.00 37.79 114 TYR A CA 1
ATOM 840 C C . TYR A 1 136 ? -42.835 49.694 -14.887 1.00 40.18 114 TYR A C 1
ATOM 841 O O . TYR A 1 136 ? -43.712 50.550 -14.749 1.00 42.14 114 TYR A O 1
ATOM 850 N N . LEU A 1 137 ? -42.849 48.818 -15.882 1.00 44.31 115 LEU A N 1
ATOM 851 C CA . LEU A 1 137 ? -43.930 48.783 -16.871 1.00 48.49 115 LEU A CA 1
ATOM 852 C C . LEU A 1 137 ? -45.072 47.889 -16.398 1.00 45.99 115 LEU A C 1
ATOM 853 O O . LEU A 1 137 ? -44.817 46.859 -15.773 1.00 54.25 115 LEU A O 1
ATOM 858 N N . THR B 1 36 ? 10.256 40.556 9.522 1.00 51.70 14 THR B N 1
ATOM 859 C CA . THR B 1 36 ? 11.372 40.929 8.591 1.00 53.96 14 THR B CA 1
ATOM 860 C C . THR B 1 36 ? 11.448 40.042 7.326 1.00 56.96 14 THR B C 1
ATOM 861 O O . THR B 1 36 ? 11.831 40.522 6.242 1.00 49.92 14 THR B O 1
ATOM 865 N N . ALA B 1 37 ? 11.078 38.765 7.471 1.00 57.60 15 ALA B N 1
ATOM 866 C CA . ALA B 1 37 ? 11.223 37.758 6.401 1.00 56.51 15 ALA B CA 1
ATOM 867 C C . ALA B 1 37 ? 10.355 37.993 5.148 1.00 54.95 15 ALA B C 1
ATOM 868 O O . ALA B 1 37 ? 10.872 37.887 4.020 1.00 52.95 15 ALA B O 1
ATOM 870 N N . PRO B 1 38 ? 9.045 38.291 5.326 1.00 52.44 16 PRO B N 1
ATOM 871 C CA . PRO B 1 38 ? 8.240 38.604 4.144 1.00 48.64 16 PRO B CA 1
ATOM 872 C C . PRO B 1 38 ? 8.848 39.749 3.326 1.00 48.78 16 PRO B C 1
ATOM 873 O O . PRO B 1 38 ? 9.029 39.603 2.115 1.00 40.90 16 PRO B O 1
ATOM 877 N N . VAL B 1 39 ? 9.171 40.859 3.992 1.00 46.77 17 VAL B N 1
ATOM 878 C CA . VAL B 1 39 ? 9.764 42.029 3.337 1.00 48.25 17 VAL B CA 1
ATOM 879 C C . VAL B 1 39 ? 11.019 41.637 2.572 1.00 43.02 17 VAL B C 1
ATOM 880 O O . VAL B 1 39 ? 11.221 42.052 1.428 1.00 40.61 17 VAL B O 1
ATOM 884 N N . ASN B 1 40 ? 11.848 40.806 3.189 1.00 40.64 18 ASN B N 1
ATOM 885 C CA . ASN B 1 40 ? 13.064 40.340 2.529 1.00 40.05 18 ASN B CA 1
ATOM 886 C C . ASN B 1 40 ? 12.757 39.501 1.281 1.00 38.32 18 ASN B C 1
ATOM 887 O O . ASN B 1 40 ? 13.409 39.661 0.251 1.00 37.87 18 ASN B O 1
ATOM 890 N N . GLN B 1 41 ? 11.751 38.634 1.358 1.00 33.84 19 GLN B N 1
ATOM 891 C CA . GLN B 1 41 ? 11.385 37.787 0.214 1.00 38.75 19 GLN B CA 1
ATOM 892 C C . GLN B 1 41 ? 10.766 38.598 -0.929 1.00 34.04 19 GLN B C 1
ATOM 893 O O . GLN B 1 41 ? 11.046 38.347 -2.106 1.00 32.73 19 GLN B O 1
ATOM 896 N N . ILE B 1 42 ? 9.904 39.543 -0.563 1.00 31.92 20 ILE B N 1
ATOM 897 C CA . ILE B 1 42 ? 9.333 40.512 -1.513 1.00 36.00 20 ILE B CA 1
ATOM 898 C C . ILE B 1 42 ? 10.451 41.266 -2.236 1.00 35.53 20 ILE B C 1
ATOM 899 O O . ILE B 1 42 ? 10.460 41.349 -3.484 1.00 30.92 20 ILE B O 1
ATOM 904 N N . GLN B 1 43 ? 11.418 41.789 -1.475 1.00 31.37 21 GLN B N 1
ATOM 905 C CA . GLN B 1 43 ? 12.563 42.497 -2.077 1.00 30.87 21 GLN B CA 1
ATOM 906 C C . GLN B 1 43 ? 13.355 41.622 -3.070 1.00 35.06 21 GLN B C 1
ATOM 907 O O . GLN B 1 43 ? 13.715 42.076 -4.167 1.00 34.18 21 GLN B O 1
ATOM 910 N N . GLU B 1 44 ? 13.590 40.360 -2.715 1.00 31.36 22 GLU B N 1
ATOM 911 C CA . GLU B 1 44 ? 14.341 39.458 -3.593 1.00 30.46 22 GLU B CA 1
ATOM 912 C C . GLU B 1 44 ? 13.576 39.194 -4.898 1.00 31.01 22 GLU B C 1
ATOM 913 O O . GLU B 1 44 ? 14.180 39.197 -5.994 1.00 28.40 22 GLU B O 1
ATOM 915 N N . THR B 1 45 ? 12.262 38.976 -4.778 1.00 28.36 23 THR B N 1
ATOM 916 C CA . THR B 1 45 ? 11.410 38.676 -5.936 1.00 31.58 23 THR B CA 1
ATOM 917 C C . THR B 1 45 ? 11.407 39.857 -6.923 1.00 26.21 23 THR B C 1
ATOM 918 O O . THR B 1 45 ? 11.540 39.665 -8.140 1.00 27.84 23 THR B O 1
ATOM 922 N N . ILE B 1 46 ? 11.275 41.065 -6.383 1.00 28.67 24 ILE B N 1
ATOM 923 C CA . ILE B 1 46 ? 11.192 42.259 -7.212 1.00 28.07 24 ILE B CA 1
ATOM 924 C C . ILE B 1 46 ? 12.531 42.627 -7.817 1.00 32.23 24 ILE B C 1
ATOM 925 O O . ILE B 1 46 ? 12.575 43.348 -8.802 1.00 30.42 24 ILE B O 1
ATOM 930 N N . SER B 1 47 ? 13.611 42.134 -7.214 1.00 29.12 25 SER B N 1
ATOM 931 C CA A SER B 1 47 ? 14.953 42.303 -7.756 0.50 27.72 25 SER B CA 1
ATOM 932 C CA B SER B 1 47 ? 14.961 42.297 -7.739 0.50 27.51 25 SER B CA 1
ATOM 933 C C . SER B 1 47 ? 15.296 41.257 -8.821 1.00 30.31 25 SER B C 1
ATOM 934 O O . SER B 1 47 ? 15.997 41.554 -9.794 1.00 29.43 25 SER B O 1
ATOM 939 N N . ASP B 1 48 ? 14.804 40.043 -8.658 1.00 33.50 26 ASP B N 1
ATOM 940 C CA . ASP B 1 48 ? 15.098 38.954 -9.586 1.00 32.80 26 ASP B CA 1
ATOM 941 C C . ASP B 1 48 ? 14.263 38.945 -10.868 1.00 35.63 26 ASP B C 1
ATOM 942 O O . ASP B 1 48 ? 14.631 38.274 -11.843 1.00 34.81 26 ASP B O 1
ATOM 947 N N . ASN B 1 49 ? 13.150 39.668 -10.844 1.00 29.59 27 ASN B N 1
ATOM 948 C CA . ASN B 1 49 ? 12.162 39.702 -11.927 1.00 34.37 27 ASN B CA 1
ATOM 949 C C . ASN B 1 49 ? 11.895 41.114 -12.346 1.00 30.02 27 ASN B C 1
ATOM 950 O O . ASN B 1 49 ? 11.750 41.993 -11.511 1.00 31.05 27 ASN B O 1
ATOM 955 N N . CYS B 1 50 ? 11.846 41.334 -13.657 1.00 28.51 28 CYS B N 1
ATOM 956 C CA A CYS B 1 50 ? 11.507 42.629 -14.217 0.20 27.56 28 CYS B CA 1
ATOM 957 C CA B CYS B 1 50 ? 11.529 42.653 -14.168 0.80 27.24 28 CYS B CA 1
ATOM 958 C C . CYS B 1 50 ? 10.138 43.112 -13.765 1.00 27.89 28 CYS B C 1
ATOM 959 O O . CYS B 1 50 ? 9.981 44.258 -13.362 1.00 27.97 28 CYS B O 1
ATOM 964 N N . VAL B 1 51 ? 9.159 42.229 -13.886 1.00 26.05 29 VAL B N 1
ATOM 965 C CA . VAL B 1 51 ? 7.772 42.553 -13.571 1.00 25.75 29 VAL B CA 1
ATOM 966 C C . VAL B 1 51 ? 7.254 41.553 -12.560 1.00 28.16 29 VAL B C 1
ATOM 967 O O . VAL B 1 51 ? 7.349 40.343 -12.774 1.00 27.50 29 VAL B O 1
ATOM 971 N N . VAL B 1 52 ? 6.730 42.076 -11.452 1.00 29.24 30 VAL B N 1
ATOM 972 C CA . VAL B 1 52 ? 6.117 41.255 -10.432 1.00 26.46 30 VAL B CA 1
ATOM 973 C C . VAL B 1 52 ? 4.716 41.783 -10.100 1.00 29.21 30 VAL B C 1
ATOM 974 O O . VAL B 1 52 ? 4.521 42.975 -9.828 1.00 27.93 30 VAL B O 1
ATOM 978 N N . ILE B 1 53 ? 3.762 40.861 -10.131 1.00 29.60 31 ILE B N 1
ATOM 979 C CA . ILE B 1 53 ? 2.403 41.093 -9.717 1.00 27.73 31 ILE B CA 1
ATOM 980 C C . ILE B 1 53 ? 2.081 40.275 -8.451 1.00 25.37 31 ILE B C 1
ATOM 981 O O . ILE B 1 53 ? 1.972 39.039 -8.487 1.00 25.88 31 ILE B O 1
ATOM 986 N N . PHE B 1 54 ? 1.951 40.983 -7.331 1.00 25.23 32 PHE B N 1
ATOM 987 C CA . PHE B 1 54 ? 1.395 40.404 -6.107 1.00 26.71 32 PHE B CA 1
ATOM 988 C C . PHE B 1 54 ? -0.120 40.391 -6.250 1.00 26.54 32 PHE B C 1
ATOM 989 O O . PHE B 1 54 ? -0.748 41.432 -6.446 1.00 28.41 32 PHE B O 1
ATOM 997 N N . SER B 1 55 ? -0.677 39.181 -6.180 1.00 26.72 33 SER B N 1
ATOM 998 C CA . SER B 1 55 ? -1.968 38.860 -6.743 1.00 26.07 33 SER B CA 1
ATOM 999 C C . SER B 1 55 ? -2.802 37.972 -5.811 1.00 28.25 33 SER B C 1
ATOM 1000 O O . SER B 1 55 ? -2.335 37.519 -4.750 1.00 28.63 33 SER B O 1
ATOM 1003 N N . LYS B 1 56 ? -4.073 37.811 -6.178 1.00 26.94 34 LYS B N 1
ATOM 1004 C CA . LYS B 1 56 ? -4.882 36.689 -5.705 1.00 28.80 34 LYS B CA 1
ATOM 1005 C C . LYS B 1 56 ? -5.524 36.025 -6.915 1.00 26.05 34 LYS B C 1
ATOM 1006 O O . LYS B 1 56 ? -5.910 36.698 -7.871 1.00 27.30 34 LYS B O 1
ATOM 1012 N N . THR B 1 57 ? -5.645 34.694 -6.853 1.00 31.38 35 THR B N 1
ATOM 1013 C CA . THR B 1 57 ? -6.185 33.897 -7.942 1.00 29.64 35 THR B CA 1
ATOM 1014 C C . THR B 1 57 ? -7.672 34.155 -8.178 1.00 31.93 35 THR B C 1
ATOM 1015 O O . THR B 1 57 ? -8.181 33.896 -9.249 1.00 38.60 35 THR B O 1
ATOM 1019 N N . SER B 1 58 ? -8.351 34.638 -7.152 1.00 28.31 36 SER B N 1
ATOM 1020 C CA . SER B 1 58 ? -9.767 34.888 -7.180 1.00 34.98 36 SER B CA 1
ATOM 1021 C C . SER B 1 58 ? -10.146 36.279 -7.675 1.00 33.83 36 SER B C 1
ATOM 1022 O O . SER B 1 58 ? -11.341 36.540 -7.804 1.00 31.19 36 SER B O 1
ATOM 1025 N N . CYS B 1 59 ? -9.151 37.152 -7.941 1.00 21.99 37 CYS B N 1
ATOM 1026 C CA . CYS B 1 59 ? -9.384 38.574 -8.219 1.00 27.17 37 CYS B CA 1
ATOM 1027 C C . CYS B 1 59 ? -9.278 38.957 -9.711 1.00 27.35 37 CYS B C 1
ATOM 1028 O O . CYS B 1 59 ? -8.206 38.781 -10.349 1.00 26.30 37 CYS B O 1
ATOM 1031 N N . SER B 1 60 ? -10.364 39.503 -10.256 1.00 26.03 38 SER B N 1
ATOM 1032 C CA . SER B 1 60 ? -10.400 39.899 -11.670 1.00 24.88 38 SER B CA 1
ATOM 1033 C C . SER B 1 60 ? -9.569 41.143 -11.986 1.00 27.33 38 SER B C 1
ATOM 1034 O O . SER B 1 60 ? -9.072 41.245 -13.115 1.00 26.18 38 SER B O 1
ATOM 1037 N N . TYR B 1 61 ? -9.365 42.062 -11.028 1.00 22.36 39 TYR B N 1
ATOM 1038 C CA . TYR B 1 61 ? -8.361 43.127 -11.231 1.00 28.05 39 TYR B CA 1
ATOM 1039 C C . TYR B 1 61 ? -6.973 42.552 -11.456 1.00 27.29 39 TYR B C 1
ATOM 1040 O O . TYR B 1 61 ? -6.189 43.051 -12.327 1.00 25.52 39 TYR B O 1
ATOM 1049 N N . CYS B 1 62 ? -6.638 41.520 -10.681 1.00 25.15 40 CYS B N 1
ATOM 1050 C CA . CYS B 1 62 ? -5.337 40.865 -10.829 1.00 27.98 40 CYS B CA 1
ATOM 1051 C C . CYS B 1 62 ? -5.267 40.167 -12.191 1.00 27.03 40 CYS B C 1
ATOM 1052 O O . CYS B 1 62 ? -4.260 40.255 -12.890 1.00 29.17 40 CYS B O 1
ATOM 1055 N N . THR B 1 63 ? -6.339 39.492 -12.566 1.00 24.28 41 THR B N 1
ATOM 1056 C CA . THR B 1 63 ? -6.396 38.810 -13.861 1.00 27.34 41 THR B CA 1
ATOM 1057 C C . THR B 1 63 ? -6.182 39.803 -15.020 1.00 27.60 41 THR B C 1
ATOM 1058 O O . THR B 1 63 ? -5.424 39.519 -15.958 1.00 27.31 41 THR B O 1
ATOM 1062 N N . MET B 1 64 ? -6.815 40.959 -14.925 1.00 28.23 42 MET B N 1
ATOM 1063 C CA . MET B 1 64 ? -6.669 42.008 -15.928 1.00 32.33 42 MET B CA 1
ATOM 1064 C C . MET B 1 64 ? -5.244 42.581 -15.980 1.00 29.30 42 MET B C 1
ATOM 1065 O O . MET B 1 64 ? -4.746 42.884 -17.069 1.00 27.16 42 MET B O 1
ATOM 1070 N N . ALA B 1 65 ? -4.590 42.739 -14.826 1.00 29.24 43 ALA B N 1
ATOM 1071 C CA . ALA B 1 65 ? -3.201 43.177 -14.810 1.00 30.62 43 ALA B CA 1
ATOM 1072 C C . ALA B 1 65 ? -2.295 42.137 -15.467 1.00 27.89 43 ALA B C 1
ATOM 1073 O O . ALA B 1 65 ? -1.401 42.505 -16.239 1.00 28.28 43 ALA B O 1
ATOM 1075 N N . LYS B 1 66 ? -2.515 40.853 -15.167 1.00 27.94 44 LYS B N 1
ATOM 1076 C CA . LYS B 1 66 ? -1.775 39.790 -15.835 1.00 28.89 44 LYS B CA 1
ATOM 1077 C C . LYS B 1 66 ? -1.959 39.864 -17.366 1.00 31.96 44 LYS B C 1
ATOM 1078 O O . LYS B 1 66 ? -0.975 39.803 -18.115 1.00 28.82 44 LYS B O 1
ATOM 1084 N N . LYS B 1 67 ? -3.216 39.970 -17.799 1.00 27.68 45 LYS B N 1
ATOM 1085 C CA . LYS B 1 67 ? -3.589 40.031 -19.213 1.00 28.60 45 LYS B CA 1
ATOM 1086 C C . LYS B 1 67 ? -2.935 41.206 -19.934 1.00 26.20 45 LYS B C 1
ATOM 1087 O O . LYS B 1 67 ? -2.485 41.073 -21.063 1.00 24.43 45 LYS B O 1
ATOM 1093 N N . LEU B 1 68 ? -2.883 42.349 -19.262 1.00 27.27 46 LEU B N 1
ATOM 1094 C CA . LEU B 1 68 ? -2.218 43.516 -19.784 1.00 29.52 46 LEU B CA 1
ATOM 1095 C C . LEU B 1 68 ? -0.768 43.214 -20.151 1.00 28.26 46 LEU B C 1
ATOM 1096 O O . LEU B 1 68 ? -0.349 43.469 -21.269 1.00 28.97 46 LEU B O 1
ATOM 1101 N N . PHE B 1 69 ? -0.015 42.673 -19.206 1.00 27.18 47 PHE B N 1
ATOM 1102 C CA . PHE B 1 69 ? 1.388 42.312 -19.476 1.00 27.07 47 PHE B CA 1
ATOM 1103 C C . PHE B 1 69 ? 1.495 41.230 -20.553 1.00 28.94 47 PHE B C 1
ATOM 1104 O O . PHE B 1 69 ? 2.339 41.314 -21.443 1.00 26.77 47 PHE B O 1
ATOM 1112 N N . HIS B 1 70 ? 0.652 40.213 -20.455 1.00 30.55 48 HIS B N 1
ATOM 1113 C CA . HIS B 1 70 ? 0.586 39.157 -21.467 1.00 33.28 48 HIS B CA 1
ATOM 1114 C C . HIS B 1 70 ? 0.377 39.752 -22.881 1.00 31.98 48 HIS B C 1
ATOM 1115 O O . HIS B 1 70 ? 1.121 39.431 -23.800 1.00 29.94 48 HIS B O 1
ATOM 1122 N N . ASP B 1 71 ? -0.624 40.616 -23.036 1.00 34.84 49 ASP B N 1
ATOM 1123 C CA . ASP B 1 71 ? -0.924 41.247 -24.325 1.00 30.67 49 ASP B CA 1
ATOM 1124 C C . ASP B 1 71 ? 0.225 42.122 -24.872 1.00 32.43 49 ASP B C 1
ATOM 1125 O O . ASP B 1 71 ? 0.355 42.262 -26.075 1.00 33.43 49 ASP B O 1
ATOM 1130 N N . MET B 1 72 ? 1.037 42.694 -23.986 1.00 27.22 50 MET B N 1
ATOM 1131 C CA . MET B 1 72 ? 2.209 43.480 -24.332 1.00 34.22 50 MET B CA 1
ATOM 1132 C C . MET B 1 72 ? 3.430 42.588 -24.565 1.00 28.63 50 MET B C 1
ATOM 1133 O O . MET B 1 72 ? 4.528 43.114 -24.754 1.00 30.25 50 MET B O 1
ATOM 1138 N N . ASN B 1 73 ? 3.263 41.265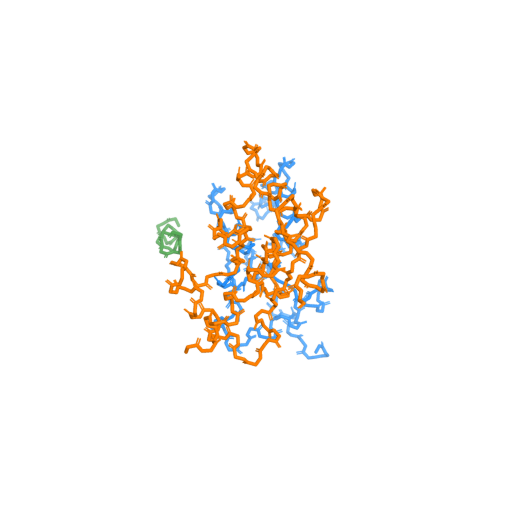 -24.482 1.00 26.47 51 ASN B N 1
ATOM 1139 C CA . ASN B 1 73 ? 4.375 40.310 -24.712 1.00 32.04 51 ASN B CA 1
ATOM 1140 C C . ASN B 1 73 ? 5.485 40.416 -23.663 1.00 30.16 51 ASN B C 1
ATOM 1141 O O . ASN B 1 73 ? 6.701 40.384 -23.962 1.00 30.22 51 ASN B O 1
ATOM 1146 N N . VAL B 1 74 ? 5.051 40.556 -22.415 1.00 27.85 52 VAL B N 1
ATOM 1147 C CA . VAL B 1 74 ? 5.960 40.732 -21.283 1.00 27.31 52 VAL B CA 1
ATOM 1148 C C . VAL B 1 74 ? 5.836 39.499 -20.394 1.00 29.66 52 VAL B C 1
ATOM 1149 O O . VAL B 1 74 ? 4.729 39.066 -20.079 1.00 31.04 52 VAL B O 1
ATOM 1153 N N . ASN B 1 75 ? 6.979 38.934 -20.024 1.00 28.42 53 ASN B N 1
ATOM 1154 C CA . ASN B 1 75 ? 7.038 37.915 -19.016 1.00 31.39 53 ASN B CA 1
ATOM 1155 C C . ASN B 1 75 ? 6.920 38.566 -17.641 1.00 35.22 53 ASN B C 1
ATOM 1156 O O . ASN B 1 75 ? 7.551 39.585 -17.363 1.00 37.62 53 ASN B O 1
ATOM 1161 N N . TYR B 1 76 ? 6.101 37.977 -16.785 1.00 31.92 54 TYR B N 1
ATOM 1162 C CA . TYR B 1 76 ? 5.955 38.502 -15.428 1.00 30.25 54 TYR B CA 1
ATOM 1163 C C . TYR B 1 76 ? 5.917 37.385 -14.392 1.00 31.69 54 TYR B C 1
ATOM 1164 O O . TYR B 1 76 ? 5.516 36.252 -14.672 1.00 31.52 54 TYR B O 1
ATOM 1173 N N . LYS B 1 77 ? 6.343 37.736 -13.189 1.00 31.38 55 LYS B N 1
ATOM 1174 C CA . LYS B 1 77 ? 6.322 36.831 -12.058 1.00 26.87 55 LYS B CA 1
ATOM 1175 C C . LYS B 1 77 ? 5.063 37.132 -11.260 1.00 27.41 55 LYS B C 1
ATOM 1176 O O . LYS B 1 77 ? 4.813 38.286 -10.904 1.00 30.25 55 LYS B O 1
ATOM 1182 N N . VAL B 1 78 ? 4.242 36.122 -11.028 1.00 30.12 56 VAL B N 1
ATOM 1183 C CA . VAL B 1 78 ? 3.055 36.307 -10.191 1.00 30.65 56 VAL B CA 1
ATOM 1184 C C . VAL B 1 78 ? 3.254 35.658 -8.810 1.00 32.31 56 VAL B C 1
ATOM 1185 O O . VAL B 1 78 ? 3.682 34.508 -8.720 1.00 28.99 56 VAL B O 1
ATOM 1189 N N . VAL B 1 79 ? 2.933 36.390 -7.746 1.00 28.39 57 VAL B N 1
ATOM 1190 C CA . VAL B 1 79 ? 2.891 35.803 -6.395 1.00 28.18 57 VAL B CA 1
ATOM 1191 C C . VAL B 1 79 ? 1.445 35.852 -5.918 1.00 28.20 57 VAL B C 1
ATOM 1192 O O . VAL B 1 79 ? 0.910 36.933 -5.680 1.00 30.82 57 VAL B O 1
ATOM 1196 N N . GLU B 1 80 ? 0.800 34.689 -5.842 1.00 28.26 58 GLU B N 1
ATOM 1197 C CA . GLU B 1 80 ? -0.590 34.595 -5.389 1.00 28.33 58 GLU B CA 1
ATOM 1198 C C . GLU B 1 80 ? -0.618 34.501 -3.875 1.00 27.27 58 GLU B C 1
ATOM 1199 O O . GLU B 1 80 ? -0.383 33.426 -3.274 1.00 30.14 58 GLU B O 1
ATOM 1205 N N . LEU B 1 81 ? -0.928 35.637 -3.262 1.00 26.86 59 LEU B N 1
ATOM 1206 C CA . LEU B 1 81 ? -0.974 35.785 -1.817 1.00 31.61 59 LEU B CA 1
ATOM 1207 C C . LEU B 1 81 ? -1.966 34.833 -1.163 1.00 34.67 59 LEU B C 1
ATOM 1208 O O . LEU B 1 81 ? -1.760 34.389 -0.036 1.00 31.91 59 LEU B O 1
ATOM 1213 N N . ASP B 1 82 ? -3.037 34.499 -1.873 1.00 39.13 60 ASP B N 1
ATOM 1214 C CA . ASP B 1 82 ? -4.029 33.579 -1.340 1.00 36.80 60 ASP B CA 1
ATOM 1215 C C . ASP B 1 82 ? -3.560 32.116 -1.324 1.00 40.64 60 ASP B C 1
ATOM 1216 O O . ASP B 1 82 ? -4.136 31.309 -0.610 1.00 34.28 60 ASP B O 1
ATOM 1221 N N . LEU B 1 83 ? -2.521 31.767 -2.083 1.00 40.68 61 LEU B N 1
ATOM 1222 C CA . LEU B 1 83 ? -1.975 30.407 -2.049 1.00 41.78 61 LEU B CA 1
ATOM 1223 C C . LEU B 1 83 ? -0.805 30.271 -1.051 1.00 45.49 61 LEU B C 1
ATOM 1224 O O . LEU B 1 83 ? -0.284 29.165 -0.827 1.00 43.55 61 LEU B O 1
ATOM 1229 N N . LEU B 1 84 ? -0.412 31.385 -0.442 1.00 46.30 62 LEU B N 1
ATOM 1230 C CA . LEU B 1 84 ? 0.682 31.395 0.528 1.00 48.54 62 LEU B CA 1
ATOM 1231 C C . LEU B 1 84 ? 0.166 31.163 1.941 1.00 50.20 62 LEU B C 1
ATOM 1232 O O . LEU B 1 84 ? -0.870 31.724 2.324 1.00 43.07 62 LEU B O 1
ATOM 1237 N N . GLU B 1 85 ? 0.900 30.343 2.706 1.00 53.63 63 GLU B N 1
ATOM 1238 C CA . GLU B 1 85 ? 0.622 30.126 4.126 1.00 53.66 63 GLU B CA 1
ATOM 1239 C C . GLU B 1 85 ? 0.458 31.472 4.839 1.00 55.73 63 GLU B C 1
ATOM 1240 O O . GLU B 1 85 ? -0.607 31.757 5.397 1.00 52.88 63 GLU B O 1
ATOM 1242 N N . TYR B 1 86 ? 1.492 32.315 4.760 1.00 56.57 64 TYR B N 1
ATOM 1243 C CA . TYR B 1 86 ? 1.505 33.609 5.459 1.00 55.54 64 TYR B CA 1
ATOM 1244 C C . TYR B 1 86 ? 1.192 34.802 4.531 1.00 51.92 64 TYR B C 1
ATOM 1245 O O . TYR B 1 86 ? 1.864 35.830 4.590 1.00 51.33 64 TYR B O 1
ATOM 1247 N N . GLY B 1 87 ? 0.154 34.665 3.704 1.00 45.41 65 GLY B N 1
ATOM 1248 C CA . GLY B 1 87 ? -0.244 35.703 2.743 1.00 44.72 65 GLY B CA 1
ATOM 1249 C C . GLY B 1 87 ? -0.696 37.004 3.387 1.00 44.65 65 GLY B C 1
ATOM 1250 O O . GLY B 1 87 ? -0.512 38.082 2.828 1.00 39.91 65 GLY B O 1
ATOM 1251 N N . ASN B 1 88 ? -1.284 36.902 4.573 1.00 44.16 66 ASN B N 1
ATOM 1252 C CA . ASN B 1 88 ? -1.678 38.075 5.352 1.00 46.39 66 ASN B CA 1
ATOM 1253 C C . ASN B 1 88 ? -0.448 38.928 5.703 1.00 40.15 66 ASN B C 1
ATOM 1254 O O . ASN B 1 88 ? -0.491 40.160 5.637 1.00 38.35 66 ASN B O 1
ATOM 1256 N N . GLN B 1 89 ? 0.655 38.270 6.029 1.00 39.36 67 GLN B N 1
ATOM 1257 C CA . GLN B 1 89 ? 1.886 38.978 6.399 1.00 40.07 67 GLN B CA 1
ATOM 1258 C C . GLN B 1 89 ? 2.511 39.665 5.175 1.00 39.22 67 GLN B C 1
ATOM 1259 O O . GLN B 1 89 ? 3.085 40.754 5.285 1.00 34.66 67 GLN B O 1
ATOM 1261 N N . PHE B 1 90 ? 2.409 39.020 4.013 1.00 41.75 68 PHE B N 1
ATOM 1262 C CA . PHE B 1 90 ? 2.891 39.634 2.770 1.00 31.46 68 PHE B CA 1
ATOM 1263 C C . PHE B 1 90 ? 2.046 40.868 2.486 1.00 34.95 68 PHE B C 1
ATOM 1264 O O . PHE B 1 90 ? 2.609 41.924 2.190 1.00 32.16 68 PHE B O 1
ATOM 1272 N N . GLN B 1 91 ? 0.714 40.762 2.643 1.00 31.91 69 GLN B N 1
ATOM 1273 C CA . GLN B 1 91 ? -0.171 41.933 2.469 1.00 32.20 69 GLN B CA 1
ATOM 1274 C C . GLN B 1 91 ? 0.149 43.065 3.454 1.00 37.40 69 GLN B C 1
ATOM 1275 O O . GLN B 1 91 ? 0.086 44.246 3.079 1.00 35.40 69 GLN B O 1
ATOM 1281 N N . ASP B 1 92 ? 0.494 42.704 4.696 1.00 35.60 70 ASP B N 1
ATOM 1282 C CA . ASP B 1 92 ? 0.981 43.678 5.686 1.00 39.06 70 ASP B CA 1
ATOM 1283 C C . ASP B 1 92 ? 2.316 44.301 5.254 1.00 35.75 70 ASP B C 1
ATOM 1284 O O . ASP B 1 92 ? 2.507 45.523 5.346 1.00 32.24 70 ASP B O 1
ATOM 1289 N N . ALA B 1 93 ? 3.238 43.461 4.780 1.00 33.79 71 ALA B N 1
ATOM 1290 C CA . ALA B 1 93 ? 4.521 43.948 4.292 1.00 31.56 71 ALA B CA 1
ATOM 1291 C C . ALA B 1 93 ? 4.307 44.903 3.128 1.00 34.80 71 ALA B C 1
ATOM 1292 O O . ALA B 1 93 ? 4.949 45.954 3.074 1.00 35.09 71 ALA B O 1
ATOM 1294 N N . LEU B 1 94 ? 3.406 44.548 2.202 1.00 35.62 72 LEU B N 1
ATOM 1295 C CA . LEU B 1 94 ? 3.161 45.389 1.030 1.00 32.81 72 LEU B CA 1
ATOM 1296 C C . LEU B 1 94 ? 2.485 46.722 1.399 1.00 30.75 72 LEU B C 1
ATOM 1297 O O . LEU B 1 94 ? 2.730 47.755 0.751 1.00 33.01 72 LEU B O 1
ATOM 1302 N N . TYR B 1 95 ? 1.650 46.712 2.439 1.00 31.16 73 TYR B N 1
ATOM 1303 C CA . TYR B 1 95 ? 1.037 47.955 2.920 1.00 36.71 73 TYR B CA 1
ATOM 1304 C C . TYR B 1 95 ? 2.091 48.968 3.358 1.00 37.42 73 TYR B C 1
ATOM 1305 O O . TYR B 1 95 ? 2.033 50.136 2.971 1.00 35.56 73 TYR B O 1
ATOM 1314 N N . LYS B 1 96 ? 3.055 48.494 4.149 1.00 38.55 74 LYS B N 1
ATOM 1315 C CA . LYS B 1 96 ? 4.163 49.313 4.651 1.00 39.20 74 LYS B CA 1
ATOM 1316 C C . LYS B 1 96 ? 5.026 49.870 3.529 1.00 41.04 74 LYS B C 1
ATOM 1317 O O . LYS B 1 96 ? 5.450 51.027 3.583 1.00 40.80 74 LYS B O 1
ATOM 1319 N N . MET B 1 97 ? 5.288 49.041 2.517 1.00 39.46 75 MET B N 1
ATOM 1320 C CA . MET B 1 97 ? 6.143 49.424 1.396 1.00 39.71 75 MET B CA 1
ATOM 1321 C C . MET B 1 97 ? 5.461 50.393 0.437 1.00 38.61 75 MET B C 1
ATOM 1322 O O . MET B 1 97 ? 6.121 51.249 -0.148 1.00 42.24 75 MET B O 1
ATOM 1327 N N . THR B 1 98 ? 4.165 50.215 0.213 1.00 37.99 76 THR B N 1
ATOM 1328 C CA . THR B 1 98 ? 3.501 50.868 -0.925 1.00 35.77 76 THR B CA 1
ATOM 1329 C C . THR B 1 98 ? 2.372 51.819 -0.552 1.00 38.63 76 THR B C 1
ATOM 1330 O O . THR B 1 98 ? 1.964 52.635 -1.377 1.00 41.63 76 THR B O 1
ATOM 1334 N N . GLY B 1 99 ? 1.836 51.687 0.655 1.00 40.33 77 GLY B N 1
ATOM 1335 C CA . GLY B 1 99 ? 0.784 52.591 1.142 1.00 40.85 77 GLY B CA 1
ATOM 1336 C C . GLY B 1 99 ? -0.638 52.042 1.099 1.00 42.42 77 GLY B C 1
ATOM 1337 O O . GLY B 1 99 ? -1.555 52.645 1.676 1.00 40.22 77 GLY B O 1
ATOM 1338 N N . GLU B 1 100 ? -0.849 50.913 0.417 1.00 40.49 78 GLU B N 1
ATOM 1339 C CA . GLU B 1 100 ? -2.158 50.241 0.478 1.00 36.78 78 GLU B CA 1
ATOM 1340 C C . GLU B 1 100 ? -1.976 48.732 0.624 1.00 33.71 78 GLU B C 1
ATOM 1341 O O . GLU B 1 100 ? -0.975 48.176 0.208 1.00 34.52 78 GLU B O 1
ATOM 1344 N N . ARG B 1 101 ? -2.955 48.081 1.235 1.00 35.51 79 ARG B N 1
ATOM 1345 C CA . ARG B 1 101 ? -2.922 46.631 1.430 1.00 41.98 79 ARG B CA 1
ATOM 1346 C C . ARG B 1 101 ? -3.428 45.832 0.199 1.00 39.25 79 ARG B C 1
ATOM 1347 O O . ARG B 1 101 ? -3.278 44.605 0.127 1.00 39.88 79 ARG B O 1
ATOM 1355 N N . THR B 1 102 ? -3.981 46.539 -0.778 1.00 27.79 80 THR B N 1
ATOM 1356 C CA . THR B 1 102 ? -4.803 45.908 -1.807 1.00 28.55 80 THR B CA 1
ATOM 1357 C C . THR B 1 102 ? -3.992 45.125 -2.863 1.00 29.70 80 THR B C 1
ATOM 1358 O O . THR B 1 102 ? -2.804 45.382 -3.064 1.00 29.57 80 THR B O 1
ATOM 1362 N N . VAL B 1 103 ? -4.653 44.154 -3.492 1.00 26.51 81 VAL B N 1
ATOM 1363 C CA . VAL B 1 103 ? -4.143 43.479 -4.675 1.00 27.44 81 VAL B CA 1
ATOM 1364 C C . VAL B 1 103 ? -4.860 44.048 -5.919 1.00 22.04 81 VAL B C 1
ATOM 1365 O O . VAL B 1 103 ? -6.021 44.472 -5.852 1.00 24.13 81 VAL B O 1
ATOM 1369 N N . PRO B 1 104 ? -4.141 44.135 -7.046 1.00 24.07 82 PRO B N 1
ATOM 1370 C CA . PRO B 1 104 ? -2.723 43.765 -7.203 1.00 25.42 82 PRO B CA 1
ATOM 1371 C C . PRO B 1 104 ? -1.747 44.839 -6.686 1.00 23.40 82 PRO B C 1
ATOM 1372 O O . PRO B 1 104 ? -2.108 45.996 -6.566 1.00 25.24 82 PRO B O 1
ATOM 1376 N N . ARG B 1 105 ? -0.525 44.432 -6.399 1.00 26.26 83 ARG B N 1
ATOM 1377 C CA . ARG B 1 105 ? 0.582 45.371 -6.174 1.00 26.47 83 ARG B CA 1
ATOM 1378 C C . ARG B 1 105 ? 1.622 45.023 -7.245 1.00 27.45 83 ARG B C 1
ATOM 1379 O O . ARG B 1 105 ? 2.100 43.906 -7.275 1.00 29.70 83 ARG B O 1
ATOM 1387 N N . ILE B 1 106 ? 1.912 45.967 -8.145 1.00 27.23 84 ILE B N 1
ATOM 1388 C CA . ILE B 1 106 ? 2.732 45.715 -9.326 1.00 24.59 84 ILE B CA 1
ATOM 1389 C C . ILE B 1 106 ? 4.044 46.468 -9.238 1.00 23.22 84 ILE B C 1
ATOM 1390 O O . ILE B 1 106 ? 4.059 47.678 -8.959 1.00 27.49 84 ILE B O 1
ATOM 1395 N N . PHE B 1 107 ? 5.136 45.724 -9.482 1.00 23.49 85 PHE B N 1
ATOM 1396 C CA . PHE B 1 107 ? 6.482 46.243 -9.502 1.00 26.81 85 PHE B CA 1
ATOM 1397 C C . PHE B 1 107 ? 7.095 46.027 -10.893 1.00 25.47 85 PHE B C 1
ATOM 1398 O O . PHE B 1 107 ? 6.909 44.972 -11.514 1.00 28.26 85 PHE B O 1
ATOM 1406 N N . VAL B 1 108 ? 7.775 47.053 -11.392 1.00 27.29 86 VAL B N 1
ATOM 1407 C CA . VAL B 1 108 ? 8.595 46.958 -12.595 1.00 25.94 86 VAL B CA 1
ATOM 1408 C C . VAL B 1 108 ? 9.981 47.470 -12.249 1.00 27.99 86 VAL B C 1
ATOM 1409 O O . VAL B 1 108 ? 10.112 48.548 -11.683 1.00 25.02 86 VAL B O 1
ATOM 1413 N N . ASN B 1 109 ? 10.997 46.676 -12.558 1.00 26.61 87 ASN B N 1
ATOM 1414 C CA . ASN B 1 109 ? 12.405 47.060 -12.292 1.00 29.91 87 ASN B CA 1
ATOM 1415 C C . ASN B 1 109 ? 12.636 47.381 -10.807 1.00 29.40 87 ASN B C 1
ATOM 1416 O O . ASN B 1 109 ? 13.343 48.324 -10.485 1.00 32.27 87 ASN B O 1
ATOM 1421 N N . GLY B 1 110 ? 11.975 46.638 -9.921 1.00 32.78 88 GLY B N 1
ATOM 1422 C CA . GLY B 1 110 ? 12.094 46.862 -8.479 1.00 35.74 88 GLY B CA 1
ATOM 1423 C C . GLY B 1 110 ? 11.361 48.063 -7.924 1.00 35.45 88 GLY B C 1
ATOM 1424 O O . GLY B 1 110 ? 11.459 48.342 -6.745 1.00 35.95 88 GLY B O 1
ATOM 1425 N N . THR B 1 111 ? 10.578 48.749 -8.748 1.00 31.57 89 THR B N 1
ATOM 1426 C CA . THR B 1 111 ? 9.865 49.946 -8.325 1.00 35.81 89 THR B CA 1
ATOM 1427 C C . THR B 1 111 ? 8.383 49.687 -8.335 1.00 33.16 89 THR B C 1
ATOM 1428 O O . THR B 1 111 ? 7.854 49.142 -9.301 1.00 26.33 89 THR B O 1
ATOM 1432 N N . PHE B 1 112 ? 7.725 50.079 -7.254 1.00 29.41 90 PHE B N 1
ATOM 1433 C CA . PHE B 1 112 ? 6.270 50.015 -7.163 1.00 27.61 90 PHE B CA 1
ATOM 1434 C C . PHE B 1 112 ? 5.616 51.002 -8.145 1.00 25.38 90 PHE B C 1
ATOM 1435 O O . PHE B 1 112 ? 5.826 52.192 -8.061 1.00 30.28 90 PHE B O 1
ATOM 1443 N N . ILE B 1 113 ? 4.853 50.495 -9.097 1.00 27.46 91 ILE B N 1
ATOM 1444 C CA . ILE B 1 113 ? 4.210 51.367 -10.060 1.00 30.27 91 ILE B CA 1
ATOM 1445 C C . ILE B 1 113 ? 2.714 51.600 -9.742 1.00 33.07 91 ILE B C 1
ATOM 1446 O O . ILE B 1 113 ? 2.131 52.594 -10.162 1.00 35.12 91 ILE B O 1
ATOM 1451 N N . GLY B 1 114 ? 2.095 50.710 -8.986 1.00 29.93 92 GLY B N 1
ATOM 1452 C CA . GLY B 1 114 ? 0.719 50.909 -8.603 1.00 34.22 92 GLY B CA 1
ATOM 1453 C C . GLY B 1 114 ? -0.100 49.643 -8.578 1.00 32.29 92 GLY B C 1
ATOM 1454 O O . GLY B 1 114 ? 0.426 48.553 -8.620 1.00 28.73 92 GLY B O 1
ATOM 1455 N N . GLY B 1 115 ? -1.403 49.833 -8.487 1.00 28.83 93 GLY B N 1
ATOM 1456 C CA . GLY B 1 115 ? -2.385 48.750 -8.579 1.00 26.24 93 GLY B CA 1
ATOM 1457 C C . GLY B 1 115 ? -2.823 48.582 -10.028 1.00 27.70 93 GLY B C 1
ATOM 1458 O O . GLY B 1 115 ? -2.138 49.042 -10.941 1.00 29.93 93 GLY B O 1
ATOM 1459 N N . ALA B 1 116 ? -3.969 47.934 -10.242 1.00 29.19 94 ALA B N 1
ATOM 1460 C CA . ALA B 1 116 ? -4.446 47.646 -11.600 1.00 29.80 94 ALA B CA 1
ATOM 1461 C C . ALA B 1 116 ? -4.703 48.917 -12.404 1.00 28.67 94 ALA B C 1
ATOM 1462 O O . ALA B 1 116 ? -4.178 49.091 -13.487 1.00 27.95 94 ALA B O 1
ATOM 1464 N N . THR B 1 117 ? -5.462 49.830 -11.827 1.00 28.41 95 THR B N 1
ATOM 1465 C CA A THR B 1 117 ? -5.850 51.067 -12.507 0.50 32.40 95 THR B CA 1
ATOM 1466 C CA B THR B 1 117 ? -5.840 51.057 -12.534 0.50 31.85 95 THR B CA 1
ATOM 1467 C C . THR B 1 117 ? -4.637 51.942 -12.880 1.00 34.00 95 THR B C 1
ATOM 1468 O O . THR B 1 117 ? -4.542 52.429 -14.002 1.00 33.21 95 THR B O 1
ATOM 1475 N N . ASP B 1 118 ? -3.716 52.127 -11.934 1.00 28.91 96 ASP B N 1
ATOM 1476 C CA . ASP B 1 118 ? -2.498 52.940 -12.165 1.00 34.55 96 ASP B CA 1
ATOM 1477 C C . ASP B 1 118 ? -1.646 52.337 -13.276 1.00 33.80 96 ASP B C 1
ATOM 1478 O O . ASP B 1 118 ? -1.047 53.059 -14.085 1.00 32.59 96 ASP B O 1
ATOM 1483 N N . THR B 1 119 ? -1.546 51.010 -13.268 1.00 31.18 97 THR B N 1
ATOM 1484 C CA . THR B 1 119 ? -0.728 50.288 -14.259 1.00 30.20 97 THR B CA 1
ATOM 1485 C C . THR B 1 119 ? -1.337 50.414 -15.683 1.00 33.00 97 THR B C 1
ATOM 1486 O O . THR B 1 119 ? -0.631 50.704 -16.657 1.00 27.90 97 THR B O 1
ATOM 1490 N N . HIS B 1 120 ? -2.650 50.258 -15.775 1.00 31.20 98 HIS B N 1
ATOM 1491 C CA . HIS B 1 120 ? -3.351 50.440 -17.048 1.00 34.23 98 HIS B CA 1
ATOM 1492 C C . HIS B 1 120 ? -3.225 51.867 -17.579 1.00 34.10 98 HIS B C 1
ATOM 1493 O O . HIS B 1 120 ? -3.007 52.037 -18.773 1.00 33.83 98 HIS B O 1
ATOM 1500 N N . ARG B 1 121 ? -3.303 52.865 -16.696 1.00 32.18 99 ARG B N 1
ATOM 1501 C CA . ARG B 1 121 ? -3.146 54.288 -17.077 1.00 35.10 99 ARG B CA 1
ATOM 1502 C C . ARG B 1 121 ? -1.735 54.634 -17.568 1.00 38.61 99 ARG B C 1
ATOM 1503 O O . ARG B 1 121 ? -1.566 55.363 -18.559 1.00 33.66 99 ARG B O 1
ATOM 1511 N N . LEU B 1 122 ? -0.727 54.121 -16.870 1.00 33.99 100 LEU B N 1
ATOM 1512 C CA . LEU B 1 122 ? 0.666 54.221 -17.317 1.00 38.45 100 LEU B CA 1
ATOM 1513 C C . LEU B 1 122 ? 0.844 53.680 -18.743 1.00 35.47 100 LEU B C 1
ATOM 1514 O O . LEU B 1 122 ? 1.559 54.282 -19.575 1.00 33.51 100 LEU B O 1
ATOM 1519 N N . HIS B 1 123 ? 0.228 52.523 -19.005 1.00 29.75 101 HIS B N 1
ATOM 1520 C CA . HIS B 1 123 ? 0.247 51.943 -20.336 1.00 32.87 101 HIS B CA 1
ATOM 1521 C C . HIS B 1 123 ? -0.491 52.823 -21.375 1.00 36.11 101 HIS B C 1
ATOM 1522 O O . HIS B 1 123 ? 0.001 53.016 -22.479 1.00 34.06 101 HIS B O 1
ATOM 1529 N N . LYS B 1 124 ? -1.650 53.347 -20.991 1.00 36.53 102 LYS B N 1
ATOM 1530 C CA . LYS B 1 124 ? -2.464 54.199 -21.872 1.00 38.87 102 LYS B CA 1
ATOM 1531 C C . LYS B 1 124 ? -1.665 55.407 -22.28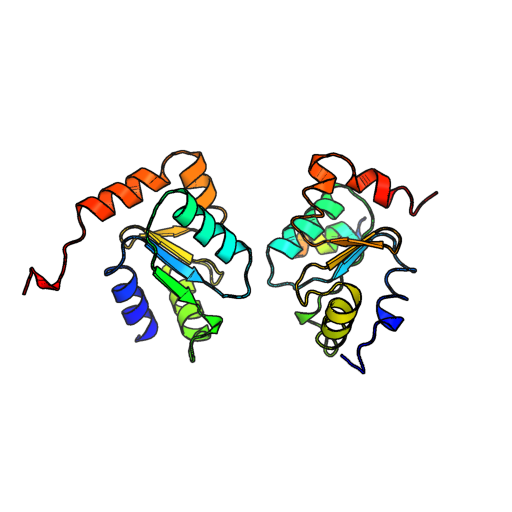6 1.00 35.33 102 LYS B C 1
ATOM 1532 O O . LYS B 1 124 ? -1.750 55.844 -23.426 1.00 35.67 102 LYS B O 1
ATOM 1535 N N . GLU B 1 125 ? -0.879 55.929 -21.350 1.00 35.86 103 GLU B N 1
ATOM 1536 C CA . GLU B 1 125 ? 0.021 57.047 -21.589 1.00 39.72 103 GLU B CA 1
ATOM 1537 C C . GLU B 1 125 ? 1.333 56.663 -22.295 1.00 39.54 103 GLU B C 1
ATOM 1538 O O . GLU B 1 125 ? 2.176 57.515 -22.494 1.00 37.11 103 GLU B O 1
ATOM 1544 N N . GLY B 1 126 ? 1.519 55.393 -22.655 1.00 35.55 104 GLY B N 1
ATOM 1545 C CA . GLY B 1 126 ? 2.756 54.958 -23.322 1.00 37.11 104 GLY B CA 1
ATOM 1546 C C . GLY B 1 126 ? 3.989 54.891 -22.422 1.00 36.23 104 GLY B C 1
ATOM 1547 O O . GLY B 1 126 ? 5.134 54.816 -22.908 1.00 32.92 104 GLY B O 1
ATOM 1548 N N . LYS B 1 127 ? 3.772 54.904 -21.109 1.00 34.01 105 LYS B N 1
ATOM 1549 C CA . LYS B 1 127 ? 4.872 54.955 -20.138 1.00 33.28 105 LYS B CA 1
ATOM 1550 C C . LYS B 1 127 ? 5.260 53.583 -19.513 1.00 31.57 105 LYS B C 1
ATOM 1551 O O . LYS B 1 127 ? 6.281 53.493 -18.855 1.00 40.15 105 LYS B O 1
ATOM 1557 N N . LEU B 1 128 ? 4.494 52.533 -19.766 1.00 34.07 106 LEU B N 1
ATOM 1558 C CA . LEU B 1 128 ? 4.723 51.241 -19.123 1.00 29.44 106 LEU B CA 1
ATOM 1559 C C . LEU B 1 128 ? 5.755 50.461 -19.882 1.00 32.02 106 LEU B C 1
ATOM 1560 O O . LEU B 1 128 ? 6.717 50.029 -19.275 1.00 28.70 106 LEU B O 1
ATOM 1565 N N . LEU B 1 129 ? 5.600 50.340 -21.214 1.00 28.09 107 LEU B N 1
ATOM 1566 C CA . LEU B 1 129 ? 6.538 49.530 -22.001 1.00 28.07 107 LEU B CA 1
ATOM 1567 C C . LEU B 1 129 ? 7.993 50.010 -21.865 1.00 25.83 107 LEU B C 1
ATOM 1568 O O . LEU B 1 129 ? 8.895 49.188 -21.721 1.00 32.38 107 LEU B O 1
ATOM 1573 N N . PRO B 1 130 ? 8.241 51.336 -21.951 1.00 29.12 108 PRO B N 1
ATOM 1574 C CA . PRO B 1 130 ? 9.626 51.786 -21.761 1.00 33.36 108 PRO B CA 1
ATOM 1575 C C . PRO B 1 130 ? 10.272 51.373 -20.431 1.00 29.97 108 PRO B C 1
ATOM 1576 O O . PRO B 1 130 ? 11.459 51.043 -20.427 1.00 27.64 108 PRO B O 1
ATOM 1580 N N . LEU B 1 131 ? 9.519 51.379 -19.325 1.00 31.18 109 LEU B N 1
ATOM 1581 C CA . LEU B 1 131 ? 10.053 50.881 -18.030 1.00 30.87 109 LEU B CA 1
ATOM 1582 C C . LEU B 1 131 ? 10.434 49.408 -18.106 1.00 24.33 109 LEU B C 1
ATOM 1583 O O . LEU B 1 131 ? 11.475 48.986 -17.574 1.00 26.95 109 LEU B O 1
ATOM 1588 N N . VAL B 1 132 ? 9.542 48.607 -18.677 1.00 24.37 110 VAL B N 1
ATOM 1589 C CA . VAL B 1 132 ? 9.777 47.167 -18.830 1.00 26.03 110 VAL B CA 1
ATOM 1590 C C . VAL B 1 132 ? 10.998 46.952 -19.718 1.00 25.15 110 VAL B C 1
ATOM 1591 O O . VAL B 1 132 ? 11.895 46.173 -19.398 1.00 26.04 110 VAL B O 1
ATOM 1595 N N . HIS B 1 133 ? 11.009 47.655 -20.851 1.00 28.65 111 HIS B N 1
ATOM 1596 C CA . HIS B 1 133 ? 12.095 47.562 -21.828 1.00 29.10 111 HIS B CA 1
ATOM 1597 C C . HIS B 1 133 ? 13.470 47.858 -21.216 1.00 25.30 111 HIS B C 1
ATOM 1598 O O . HIS B 1 133 ? 14.434 47.127 -21.402 1.00 24.00 111 HIS B O 1
ATOM 1605 N N . GLN B 1 134 ? 13.564 48.961 -20.490 1.00 26.39 112 GLN B N 1
ATOM 1606 C CA . GLN B 1 134 ? 14.821 49.308 -19.818 1.00 23.73 112 GLN B CA 1
ATOM 1607 C C . GLN B 1 134 ? 15.261 48.196 -18.891 1.00 21.26 112 GLN B C 1
ATOM 1608 O O . GLN B 1 134 ? 16.449 47.856 -18.823 1.00 24.12 112 GLN B O 1
ATOM 1614 N N . CYS B 1 135 ? 14.286 47.619 -18.163 1.00 26.04 113 CYS B N 1
ATOM 1615 C CA . CYS B 1 135 ? 14.596 46.496 -17.270 1.00 27.73 113 CYS B CA 1
ATOM 1616 C C . CYS B 1 135 ? 15.066 45.207 -18.024 1.00 25.09 113 CYS B C 1
ATOM 1617 O O . CYS B 1 135 ? 16.059 44.570 -17.631 1.00 24.31 113 CYS B O 1
ATOM 1620 N N . TYR B 1 136 ? 14.366 44.818 -19.091 1.00 26.12 114 TYR B N 1
ATOM 1621 C CA . TYR B 1 136 ? 14.827 43.704 -19.943 1.00 27.52 114 TYR B CA 1
ATOM 1622 C C . TYR B 1 136 ? 16.261 43.879 -20.462 1.00 24.12 114 TYR B C 1
ATOM 1623 O O . TYR B 1 136 ? 17.001 42.885 -20.643 1.00 27.28 114 TYR B O 1
ATOM 1632 N N . LEU B 1 137 ? 16.644 45.124 -20.788 1.00 25.14 115 LEU B N 1
ATOM 1633 C CA . LEU B 1 137 ? 18.006 45.402 -21.249 1.00 25.44 115 LEU B CA 1
ATOM 1634 C C . LEU B 1 137 ? 19.075 45.485 -20.158 1.00 28.06 115 LEU B C 1
ATOM 1635 O O . LEU B 1 137 ? 20.277 45.496 -20.457 1.00 26.65 115 LEU B O 1
ATOM 1640 N N . LYS B 1 138 ? 18.665 45.530 -18.892 1.00 26.54 116 LYS B N 1
ATOM 1641 C CA . LYS B 1 138 ? 19.622 45.652 -17.756 1.00 26.40 116 LYS B CA 1
ATOM 1642 C C . LYS B 1 138 ? 19.846 44.331 -16.992 1.00 21.99 116 LYS B C 1
ATOM 1643 O O . LYS B 1 138 ? 20.960 44.011 -16.547 1.00 25.01 116 LYS B O 1
ATOM 1649 N N . LYS B 1 139 ? 18.765 43.572 -16.800 1.00 26.26 117 LYS B N 1
ATOM 1650 C CA . LYS B 1 139 ? 18.782 42.430 -15.882 1.00 27.75 117 LYS B CA 1
ATOM 1651 C C . LYS B 1 139 ? 19.718 41.302 -16.297 1.00 26.61 117 LYS B C 1
ATOM 1652 O O . LYS B 1 139 ? 19.485 40.641 -17.281 1.00 26.68 117 LYS B O 1
ATOM 1658 N N . SER B 1 140 ? 20.743 41.065 -15.483 1.00 24.09 118 SER B N 1
ATOM 1659 C CA . SER B 1 140 ? 21.766 40.063 -15.780 1.00 22.95 118 SER B CA 1
ATOM 1660 C C . SER B 1 140 ? 21.227 38.651 -15.528 1.00 27.01 118 SER B C 1
ATOM 1661 O O . SER B 1 140 ? 20.277 38.447 -14.752 1.00 26.53 118 SER B O 1
ATOM 1664 N N . LYS B 1 141 ? 21.815 37.694 -16.244 1.00 25.40 119 LYS B N 1
ATOM 1665 C CA . LYS B 1 141 ? 21.505 36.296 -16.105 1.00 29.68 119 LYS B CA 1
ATOM 1666 C C . LYS B 1 141 ? 22.423 35.785 -15.008 1.00 23.43 119 LYS B C 1
ATOM 1667 O O . LYS B 1 141 ? 23.617 35.629 -15.218 1.00 23.09 119 LYS B O 1
ATOM 1671 N N . ARG B 1 142 ? 21.874 35.517 -13.828 1.00 36.31 120 ARG B N 1
ATOM 1672 C CA . ARG B 1 142 ? 22.757 35.314 -12.650 1.00 41.01 120 ARG B CA 1
ATOM 1673 C C . ARG B 1 142 ? 23.737 34.163 -12.803 1.00 34.77 120 ARG B C 1
ATOM 1674 O O . ARG B 1 142 ? 24.902 34.282 -12.396 1.00 37.60 120 ARG B O 1
ATOM 1679 N N . LYS B 1 143 ? 23.317 33.075 -13.447 1.00 38.02 121 LYS B N 1
ATOM 1680 C CA . LYS B 1 143 ? 24.233 31.936 -13.655 1.00 39.75 121 LYS B CA 1
ATOM 1681 C C . LYS B 1 143 ? 25.543 32.324 -14.330 1.00 35.37 121 LYS B 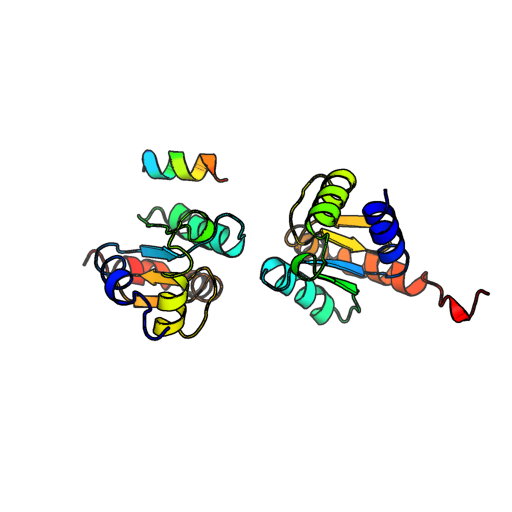C 1
ATOM 1682 O O . LYS B 1 143 ? 26.544 31.622 -14.184 1.00 35.77 121 LYS B O 1
ATOM 1687 N N . GLU B 1 144 ? 25.557 33.424 -15.090 1.00 28.04 122 GLU B N 1
ATOM 1688 C CA . GLU B 1 144 ? 26.776 33.839 -15.791 1.00 30.30 122 GLU B CA 1
ATOM 1689 C C . GLU B 1 144 ? 27.659 34.752 -14.947 1.00 26.98 122 GLU B C 1
ATOM 1690 O O . GLU B 1 144 ? 28.795 35.003 -15.334 1.00 31.92 122 GLU B O 1
ATOM 1696 N N . PHE B 1 145 ? 27.129 35.276 -13.834 1.00 35.22 123 PHE B N 1
ATOM 1697 C CA . PHE B 1 145 ? 27.855 36.260 -13.008 1.00 38.74 123 PHE B CA 1
ATOM 1698 C C . PHE B 1 145 ? 28.241 35.718 -11.612 1.00 47.29 123 PHE B C 1
ATOM 1699 O O . PHE B 1 145 ? 27.869 36.288 -10.570 1.00 48.44 123 PHE B O 1
ATOM 1707 N N . GLN B 1 146 ? 28.997 34.626 -11.630 1.00 51.24 124 GLN B N 1
ATOM 1708 C CA . GLN B 1 146 ? 29.305 33.828 -10.430 1.00 60.79 124 GLN B CA 1
ATOM 1709 C C . GLN B 1 146 ? 30.653 33.147 -10.590 1.00 61.43 124 GLN B C 1
ATOM 1710 O O . GLN B 1 146 ? 31.528 33.216 -9.718 1.00 64.89 124 GLN B O 1
ATOM 1717 N N . LEU C 2 1 ? -32.329 57.408 -2.037 1.00 50.49 -9 LEU X N 1
ATOM 1718 C CA . LEU C 2 1 ? -31.951 58.748 -2.592 1.00 58.10 -9 LEU X CA 1
ATOM 1719 C C . L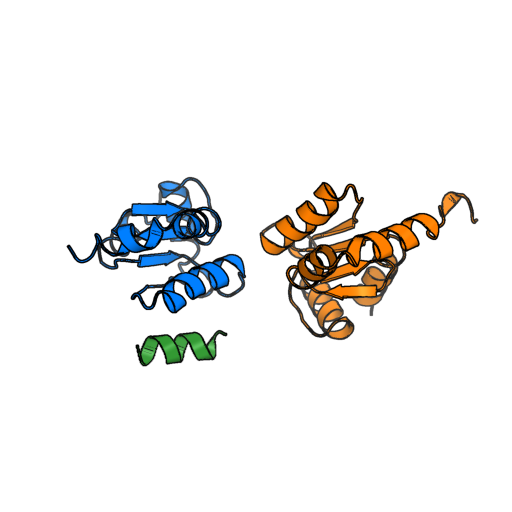EU C 2 1 ? -31.058 59.452 -1.577 1.00 62.36 -9 LEU X C 1
ATOM 1720 O O . LEU C 2 1 ? -29.868 59.681 -1.824 1.00 64.39 -9 LEU X O 1
ATOM 1722 N N . GLY C 2 2 ? -31.645 59.784 -0.427 1.00 62.76 -8 GLY X N 1
ATOM 1723 C CA . GLY C 2 2 ? -30.881 60.219 0.738 1.00 56.04 -8 GLY X CA 1
ATOM 1724 C C . GLY C 2 2 ? -30.143 59.020 1.310 1.00 47.17 -8 GLY X C 1
ATOM 1725 O O . GLY C 2 2 ? -28.957 59.112 1.650 1.00 41.13 -8 GLY X O 1
ATOM 1726 N N . THR C 2 3 ? -30.840 57.892 1.410 1.00 40.54 -7 THR X N 1
ATOM 1727 C CA . THR C 2 3 ? -30.209 56.647 1.911 1.00 45.18 -7 THR X CA 1
ATOM 1728 C C . THR C 2 3 ? -29.136 56.130 0.932 1.00 39.68 -7 THR X C 1
ATOM 1729 O O . THR C 2 3 ? -28.012 55.852 1.362 1.00 31.48 -7 THR X O 1
ATOM 1733 N N . GLU C 2 4 ? -29.448 56.070 -0.369 1.00 36.20 -6 GLU X N 1
ATOM 1734 C CA . GLU C 2 4 ? -28.431 55.680 -1.379 1.00 33.15 -6 GLU X CA 1
ATOM 1735 C C . GLU C 2 4 ? -27.113 56.471 -1.232 1.00 32.82 -6 GLU X C 1
ATOM 1736 O O . GLU C 2 4 ? -26.028 55.877 -1.211 1.00 30.40 -6 GLU X O 1
ATOM 1742 N N . ASN C 2 5 ? -27.214 57.796 -1.174 1.00 35.39 -5 ASN X N 1
ATOM 1743 C CA . ASN C 2 5 ? -26.028 58.655 -1.145 1.00 38.49 -5 ASN X CA 1
ATOM 1744 C C . ASN C 2 5 ? -25.276 58.520 0.180 1.00 39.97 -5 ASN X C 1
ATOM 1745 O O . ASN C 2 5 ? -24.045 58.580 0.219 1.00 41.53 -5 ASN X O 1
ATOM 1747 N N . LEU C 2 6 ? -26.039 58.340 1.254 1.00 35.32 -4 LEU X N 1
ATOM 1748 C CA . LEU C 2 6 ? -25.504 57.953 2.571 1.00 46.15 -4 LEU X CA 1
ATOM 1749 C C . LEU C 2 6 ? -24.654 56.667 2.505 1.00 41.97 -4 LEU X C 1
ATOM 1750 O O . LEU C 2 6 ? -23.510 56.631 2.972 1.00 36.91 -4 LEU X O 1
ATOM 1755 N N . TYR C 2 7 ? -25.221 55.621 1.913 1.00 32.55 -3 TYR X N 1
ATOM 1756 C CA . TYR C 2 7 ? -24.481 54.402 1.675 1.00 28.81 -3 TYR X CA 1
ATOM 1757 C C . TYR C 2 7 ? -23.281 54.675 0.785 1.00 25.97 -3 TYR X C 1
ATOM 1758 O O . TYR C 2 7 ? -22.127 54.413 1.152 1.00 27.58 -3 TYR X O 1
ATOM 1767 N N . PHE C 2 8 ? -23.567 55.208 -0.402 1.00 23.69 -2 PHE X N 1
ATOM 1768 C CA . PHE C 2 8 ? -22.534 55.309 -1.426 1.00 28.85 -2 PHE X CA 1
ATOM 1769 C C . PHE C 2 8 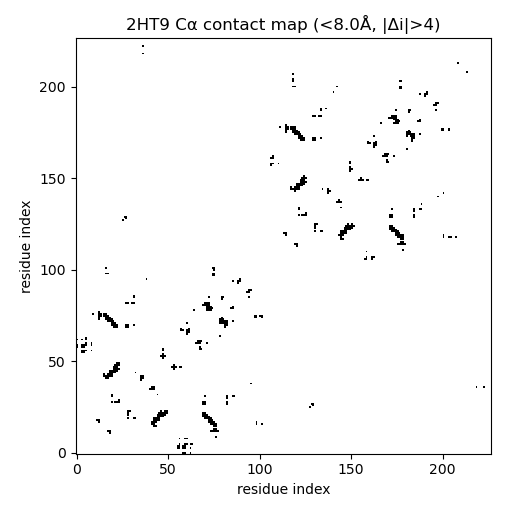? -21.336 56.147 -0.985 1.00 25.38 -2 PHE X C 1
ATOM 1770 O O . PHE C 2 8 ? -20.180 55.780 -1.249 1.00 26.99 -2 PHE X O 1
ATOM 1778 N N . GLN C 2 9 ? -21.615 57.277 -0.334 1.00 28.41 -1 GLN X N 1
ATOM 1779 C CA . GLN C 2 9 ? -20.550 58.219 0.051 1.00 34.80 -1 GLN X CA 1
ATOM 1780 C C . GLN C 2 9 ? -19.654 57.603 1.127 1.00 37.87 -1 GLN X C 1
ATOM 1781 O O . GLN C 2 9 ? -18.480 57.963 1.254 1.00 33.07 -1 GLN X O 1
ATOM 1783 N N . SER C 2 10 ? -20.212 56.666 1.893 1.00 38.65 0 SER X N 1
ATOM 1784 C CA . SER C 2 10 ? -19.450 55.963 2.927 1.00 44.12 0 SER X CA 1
ATOM 1785 C C . SER C 2 10 ? -18.557 54.856 2.343 1.00 43.96 0 SER X C 1
ATOM 1786 O O . SER C 2 10 ? -17.482 54.574 2.879 1.00 36.25 0 SER X O 1
ATOM 1789 N N . MET C 2 11 ? -18.998 54.243 1.248 1.00 38.93 1 MET X N 1
ATOM 1790 C CA . MET C 2 11 ? -18.200 53.229 0.550 1.00 46.05 1 MET X CA 1
ATOM 1791 C C . MET C 2 11 ? -17.073 53.860 -0.270 1.00 48.63 1 MET X C 1
ATOM 1792 O O . MET C 2 11 ? -15.905 53.515 -0.095 1.00 45.39 1 MET X O 1
ATOM 1797 N N . GLU C 2 12 ? -17.443 54.776 -1.165 1.00 51.94 2 GLU X N 1
ATOM 1798 C CA . GLU C 2 12 ? -16.502 55.420 -2.084 1.00 52.61 2 GLU X CA 1
ATOM 1799 C C . GLU C 2 12 ? -15.907 56.679 -1.462 1.00 50.86 2 GLU X C 1
ATOM 1800 O O . GLU C 2 12 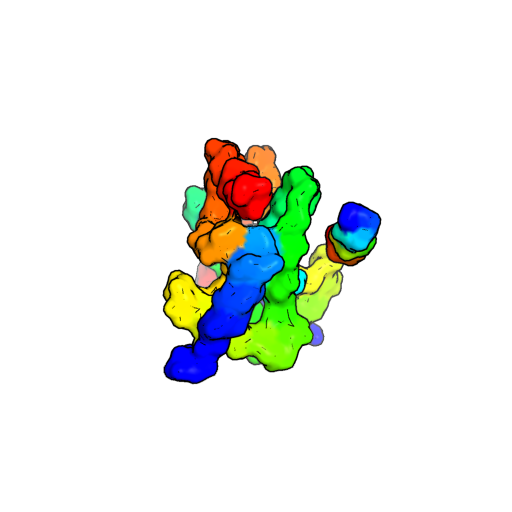? -15.115 56.605 -0.520 1.00 50.97 2 GLU X O 1
#

CATH classification: 3.40.30.10

Radius of gyration: 20.82 Å; Cα contacts (8 Å, |Δi|>4): 339; chains: 3; bounding box: 73×41×34 Å

InterPro domains:
  IPR002109 Glutaredoxin [PF00462] (69-131)
  IPR011899 Glutaredoxin, eukaryotic/virial [TIGR02180] (69-148)
  IPR014025 Glutaredoxin subgroup [PR00160] (69-87)
  IPR014025 Glutaredoxin subgroup [PR00160] (114-127)
  IPR014025 Glutaredoxin subgroup [PR00160] (128-141)
  IPR036249 Thioredoxin-like superfamily [SSF52833] (57-152)

Nearest PDB structures (foldseek):
  2ht9-assembly1_B  TM=1.009E+00  e=5.027E-22  Homo sapiens
  2fls-assembly1_A  TM=1.001E+00  e=1.483E-19  Homo sapiens
  3uiw-assembly1_A  TM=9.927E-01  e=3.821E-14  Danio rerio
  2e7p-assembly5_D  TM=9.751E-01  e=1.551E-11  Populus tremula x Populus tremuloides
  2e7p-assembly1_B  TM=9.683E-01  e=1.127E-11  Populus tremula x Populus tremuloides

Solvent-accessible surface area: 13049 Å² total; per-residue (Å²): 92,109,129,20,18,31,102,96,1,92,114,32,13,93,112,46,26,2,0,0,2,0,61,66,100,31,46,42,0,66,92,0,15,96,19,0,42,86,35,138,28,120,33,82,40,16,22,6,65,124,84,148,149,2,92,76,38,9,39,0,1,92,102,64,30,45,94,102,68,31,2,19,0,2,2,72,34,80,66,24,4,9,8,73,63,0,61,130,42,78,112,104,46,107,0,94,71,59,2,100,95,35,134,151,154,71,30,61,72,64,1,54,57,21,13,65,104,43,16,0,0,0,2,0,62,70,98,31,44,45,0,60,64,0,37,109,19,0,122,86,26,134,9,124,66,92,40,22,29,4,62,131,70,120,54,7,66,37,28,16,80,10,0,124,84,74,26,51,59,98,80,27,3,14,0,4,2,56,33,81,65,27,1,9,7,97,60,0,68,108,26,67,115,84,49,117,0,94,59,64,4,100,91,0,114,138,141,87,50,94,97,134,112,139,198,108,59,108,42,50,128,66,28,81,81,118,98

Sequence (227 aa):
LATAPVNQIQQETISSDNCVVIFSKTSCSYCTMAKKLFHDMNVNYKVVVELDLLEYGNQQFQDALYKMTGERTVPRIFVNGTFIGGATTDTHHRLHKEGKLLPLVHQQCYLTAPVNQIQETISSDNCCVVIFSKTSCSYCTMAKKLFHDMNVNYKVVELDLLEYGNQFQDALYKMTGERTVPRIFVNGTFIGGATTDTHRLHKEGKLLPLVHQCYLKKSKRKEFQLGTENLYFQSME

Organism: Homo sapiens (NCBI:txid9606)

Foldseek 3Di:
DVPAPLVVVLVVLQVFFKEWEAAPVDVLSVLVVVVCVVVVHDHHYDHLVPDPCSVSNLVSCCVVPVDSDPTFMHGNSHTQDHSVSLVVCVVVPNNVVSNVVNVD/DVLLVVVQVQLQQWQKEWEAAPPDVLSVLQVVVCVVVVHDYHYDHLVVDPPSVVNLVSCCVVPVHSDGTFMHGNSDTQDHSVSQVVCVVVVNNVVSNVVSVVPRDDVVVVD/DVVVCVVVVVVD

B-factor: mean 33.75, std 9.71, range [18.48, 81.01]

GO terms:
  GO:0005739 mitochondrion (C, HTP)
  GO:0005515 protein binding (F, IPI)
  GO:0005654 nucleoplasm (C, IDA)
  GO:0005634 nucleus (C, IDA)
  GO:0005739 mitochondrion (C, IDA)
  GO:0003756 protein disulfide isomerase activity (F, TAS)
  GO:0008794 arsenate reductase (glutaredoxin) activity (F, TAS)
  GO:0045454 cell redox homeostasis (P, TAS)
  GO:0015038 glutathione disulfide oxidoreductase activity (F, TAS)
  GO:0051775 response to redox state (P, TAS)
  GO:0006749 glutathione metabolic process (P, TAS)

Secondary structure (DSSP, 8-state):
-TT--HHHHHHHHHH-SEEEEE-TT-HHHHHHHHHHHHHT---EEEEGGG-TTHHHHHHHHHHHHS---S-EEEETTEEEESHHHHHHHHHTT-HHHHHHHTT-/-HHHHHHHHHHHH-SEEEEE-TT-HHHHHHHHHHHHTT---EEEEGGGSTTHHHHHHHHHHHHS--PSPEEEETTEEEESHHHHHHHHHTT-HHHHHHHHHHH---GGG--/-HHHHHHHHHH-